Protein AF-Q26ES1-F1 (afdb_monomer)

Sequence (261 aa):
MKNITYLLLLFLVVIGCKSNLSDTEEKQVSELILKAQVHRMNGHLDQAQVNYLKALEIDQNNTAIQYDLIGVYIEKDTLDLAFQVLKQIPEEERESTDYYHVEGGLYDYNGQSQKAIESYQNALNLTQVPVVFNQQDLDPLINYAMLETLAGKKEQGVNRLNNTLSFSWLTESDKALLQNFRNEFEYYQGTGVVEFHATRDFSILTNNPDSLEQVLKINHINIKAKSTGQHHDSTEIFFSEKFKSRIEDLGFTTHSIQKKI

Foldseek 3Di:
DDDDDDDPPPPPPVCPPPPPDDPVLVVQLVVLCVQLVVCVVVVVLVSNLVSLVVSCVSVVQPVVSLLVNLVSCLSVVNLVVSVVSLVVHDPVPCQELSSLQSQLQSCLSVQVLVSSLVSLVSSLVRDDQQDDDDDVSLVVLLVSLVSCLSNVNLVVSLVSLVVVLPDPPDDPVSNVVSLLSSLLSVLDPRSPPVSVDLDQFKKAKDQCVPVVVVVCSVVSFDWSDWDADPPGRIIITGGRPSCVVVCVVVVTDMGGDDPPD

Solvent-accessible surface area (backbone atoms only — not comparable to full-atom values): 14805 Å² total; per-residue (Å²): 137,80,88,80,80,86,77,80,78,74,79,77,72,80,75,66,86,68,76,91,64,51,78,67,51,51,51,50,35,53,52,25,44,52,51,11,52,55,26,42,77,70,68,38,45,70,59,13,49,54,26,38,52,57,24,33,74,76,44,74,80,45,56,70,57,46,53,55,46,30,53,47,23,53,77,68,71,38,55,71,59,24,55,53,51,61,69,66,53,55,73,88,60,52,86,34,44,66,43,21,44,53,51,12,51,53,27,23,78,69,68,38,46,71,60,11,26,53,24,21,40,53,16,49,74,68,49,77,82,70,75,76,88,55,79,83,34,47,60,60,39,51,54,49,26,48,39,31,32,60,35,72,38,31,69,58,18,30,49,51,42,55,60,56,66,69,47,86,83,59,50,74,67,53,47,51,53,46,47,51,54,29,27,55,44,70,47,57,84,74,77,43,74,71,74,76,53,95,48,69,42,29,32,35,80,34,76,52,59,70,64,50,49,54,54,32,56,78,67,49,49,73,76,66,47,77,48,74,51,98,67,84,66,42,36,40,38,25,23,43,67,71,50,46,67,62,44,45,74,73,70,50,75,75,43,77,52,81,76,83,125

Radius of gyration: 24.18 Å; Cα contacts (8 Å, |Δi|>4): 319; chains: 1; bounding box: 63×70×70 Å

Nearest PDB structures (foldseek):
  5lyp-assembly1_A  TM=7.609E-01  e=3.334E-03  Saccharomyces cerevisiae
  8dtg-assembly1_A  TM=6.660E-01  e=3.501E-03  Arabidopsis thaliana
  8dth-assembly1_A  TM=5.499E-01  e=3.334E-03  Arabidopsis thaliana
  2xpi-assembly1_A  TM=6.057E-01  e=8.047E-02  Schizosaccharomyces pombe
  8qca-assembly1_B  TM=4.976E-01  e=1.762E-01  Saccharomyces cerevisiae

Mean predicted aligned error: 7.34 Å

pLDDT: mean 90.04, std 16.46, range [31.92, 98.75]

Structure (mmCIF, N/CA/C/O backbone):
data_AF-Q26ES1-F1
#
_entry.id   AF-Q26ES1-F1
#
loop_
_atom_site.group_PDB
_atom_site.id
_atom_site.type_symbol
_atom_site.label_atom_id
_atom_site.label_alt_id
_atom_site.label_comp_id
_atom_site.label_asym_id
_atom_site.label_entity_id
_atom_site.label_seq_id
_atom_site.pdbx_PDB_ins_code
_atom_site.Cartn_x
_atom_site.Cartn_y
_atom_site.Cartn_z
_atom_site.occupancy
_atom_site.B_iso_or_equiv
_atom_site.auth_seq_id
_atom_site.auth_comp_id
_atom_site.auth_asym_id
_atom_site.auth_atom_id
_atom_site.pdbx_PDB_model_num
ATOM 1 N N . MET A 1 1 ? -38.173 45.376 44.213 1.00 38.47 1 MET A N 1
ATOM 2 C CA . MET A 1 1 ? -37.760 45.731 42.834 1.00 38.47 1 MET A CA 1
ATOM 3 C C . MET A 1 1 ? -36.322 45.274 42.628 1.00 38.47 1 MET A C 1
ATOM 5 O O . MET A 1 1 ? -35.522 45.555 43.511 1.00 38.47 1 MET A O 1
ATOM 9 N N . LYS A 1 2 ? -36.045 44.627 41.478 1.00 37.47 2 LYS A N 1
ATOM 10 C CA . LYS A 1 2 ? -34.848 43.838 41.074 1.00 37.47 2 LYS A CA 1
ATOM 11 C C . LYS A 1 2 ? -34.878 42.399 41.642 1.00 37.47 2 LYS A C 1
ATOM 13 O O . LYS A 1 2 ? -34.704 42.249 42.840 1.00 37.47 2 LYS A O 1
ATOM 18 N N . ASN A 1 3 ? -35.268 41.326 40.927 1.00 32.09 3 ASN A N 1
ATOM 19 C CA . ASN A 1 3 ? -34.966 40.860 39.550 1.00 32.09 3 ASN A CA 1
ATOM 20 C C . ASN A 1 3 ? -33.445 40.884 39.283 1.00 32.09 3 ASN A C 1
ATOM 22 O O . ASN A 1 3 ? -32.840 41.921 39.506 1.00 32.09 3 ASN A O 1
ATOM 26 N N . ILE A 1 4 ? -32.741 39.870 38.774 1.00 41.78 4 ILE A N 1
ATOM 27 C CA . ILE A 1 4 ? -33.082 38.612 38.098 1.00 41.78 4 ILE A CA 1
ATOM 28 C C . ILE A 1 4 ? -31.744 37.833 37.943 1.00 41.78 4 ILE A C 1
ATOM 30 O O . ILE A 1 4 ? -30.690 38.454 37.828 1.00 41.78 4 ILE A O 1
ATOM 34 N N . THR A 1 5 ? -31.829 36.496 37.947 1.00 34.06 5 THR A N 1
ATOM 35 C CA . THR A 1 5 ? -30.890 35.476 37.409 1.00 34.06 5 THR A CA 1
ATOM 36 C C . THR A 1 5 ? -29.428 35.430 37.867 1.00 34.06 5 THR A C 1
ATOM 38 O O . THR A 1 5 ? -28.572 36.165 37.382 1.00 34.06 5 THR A O 1
ATOM 41 N N . TYR A 1 6 ? -29.116 34.388 38.643 1.00 34.53 6 TYR A N 1
ATOM 42 C CA . TYR A 1 6 ? -27.839 33.690 38.526 1.00 34.53 6 TYR A CA 1
ATOM 43 C C . TYR A 1 6 ? -27.810 32.979 37.168 1.00 34.53 6 TYR A C 1
ATOM 45 O O . TYR A 1 6 ? -28.551 32.024 36.940 1.00 34.53 6 TYR A O 1
ATOM 53 N N . LEU A 1 7 ? -27.003 33.497 36.246 1.00 33.91 7 LEU A N 1
ATOM 54 C CA . LEU A 1 7 ? -26.693 32.848 34.980 1.00 33.91 7 LEU A CA 1
ATOM 55 C C . LEU A 1 7 ? -25.846 31.608 35.299 1.00 33.91 7 LEU A C 1
ATOM 57 O O . LEU A 1 7 ? -24.698 31.737 35.725 1.00 33.91 7 LEU A O 1
ATOM 61 N N . LEU A 1 8 ? -26.431 30.417 35.131 1.00 33.41 8 LEU A N 1
ATOM 62 C CA . LEU A 1 8 ? -25.677 29.173 35.009 1.00 33.41 8 LEU A CA 1
ATOM 63 C C . LEU A 1 8 ? -24.679 29.359 33.859 1.00 33.41 8 LEU A C 1
ATOM 65 O O . LEU A 1 8 ? -25.061 29.341 32.690 1.00 33.41 8 LEU A O 1
ATOM 69 N N . LEU A 1 9 ? -23.401 29.532 34.186 1.00 33.72 9 LEU A N 1
ATOM 70 C CA . LEU A 1 9 ? -22.322 29.260 33.248 1.00 33.72 9 LEU A CA 1
ATOM 71 C C . LEU A 1 9 ? -22.276 27.741 33.076 1.00 33.72 9 LEU A C 1
ATOM 73 O O . LEU A 1 9 ? -21.638 27.025 33.846 1.00 33.72 9 LEU A O 1
ATOM 77 N N . LEU A 1 10 ? -23.034 27.260 32.088 1.00 31.92 10 LEU A N 1
ATOM 78 C CA . LEU A 1 10 ? -22.833 25.952 31.489 1.00 31.92 10 LEU A CA 1
ATOM 79 C C . LEU A 1 10 ? -21.377 25.926 31.006 1.00 31.92 10 LEU A C 1
ATOM 81 O O . LEU A 1 10 ? -21.035 26.550 30.001 1.00 31.92 10 LEU A O 1
ATOM 85 N N . PHE A 1 11 ? -20.507 25.228 31.732 1.00 34.34 11 PHE A N 1
ATOM 86 C CA . PHE A 1 11 ? -19.312 24.669 31.121 1.00 34.34 11 PHE A CA 1
ATOM 87 C C . PHE A 1 11 ? -19.819 23.676 30.074 1.00 34.34 11 PHE A C 1
ATOM 89 O O . PHE A 1 11 ? -20.136 22.531 30.387 1.00 34.34 11 PHE A O 1
ATOM 96 N N . LEU A 1 12 ? -19.944 24.132 28.828 1.00 33.19 12 LEU A N 1
ATOM 97 C CA . LEU A 1 12 ? -19.894 23.246 27.675 1.00 33.19 12 LEU A CA 1
ATOM 98 C C . LEU A 1 12 ? -18.468 22.699 27.637 1.00 33.19 12 LEU A C 1
ATOM 100 O O . LEU A 1 12 ? -17.599 23.204 26.930 1.00 33.19 12 LEU A O 1
ATOM 104 N N . VAL A 1 13 ? -18.216 21.685 28.466 1.00 38.81 13 VAL A N 1
ATOM 105 C CA . VAL A 1 13 ? -17.207 20.692 28.137 1.00 38.81 13 VAL A CA 1
ATOM 106 C C . VAL A 1 13 ? -17.699 20.124 26.819 1.00 38.81 13 VAL A C 1
ATOM 108 O O . VAL A 1 13 ? -18.735 19.462 26.767 1.00 38.81 13 VAL A O 1
ATOM 111 N N . VAL A 1 14 ? -17.005 20.467 25.739 1.00 37.88 14 VAL A N 1
ATOM 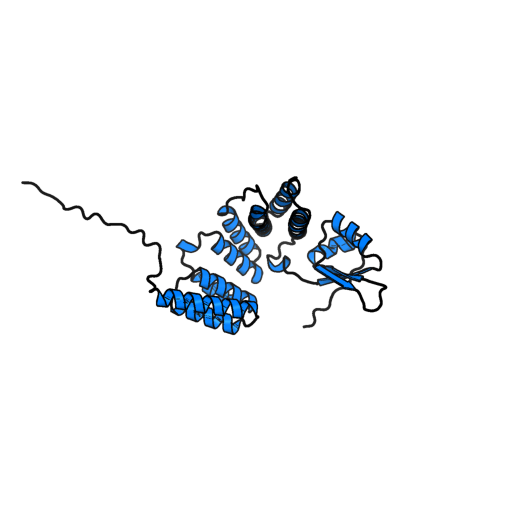112 C CA . VAL A 1 14 ? -17.064 19.683 24.516 1.00 37.88 14 VAL A CA 1
ATOM 113 C C . VAL A 1 14 ? -16.547 18.316 24.938 1.00 37.88 14 VAL A C 1
ATOM 115 O O . VAL A 1 14 ? -15.341 18.100 25.048 1.00 37.88 14 VAL A O 1
ATOM 118 N N . ILE A 1 15 ? -17.471 17.430 25.306 1.00 43.81 15 ILE A N 1
ATOM 119 C CA . ILE A 1 15 ? -17.194 16.013 25.468 1.00 43.81 15 ILE A CA 1
ATOM 120 C C . ILE A 1 15 ? -16.992 15.529 24.035 1.00 43.81 15 ILE A C 1
ATOM 122 O O . ILE A 1 15 ? -17.904 15.018 23.399 1.00 43.81 15 ILE A O 1
ATOM 126 N N . GLY A 1 16 ? -15.792 15.759 23.498 1.00 42.47 16 GLY A N 1
ATOM 127 C CA . GLY A 1 16 ? -15.240 14.764 22.597 1.00 42.47 16 GLY A CA 1
ATOM 128 C C . GLY A 1 16 ? -15.248 13.468 23.394 1.00 42.47 16 GLY A C 1
ATOM 129 O O . GLY A 1 16 ? -14.840 13.487 24.560 1.00 42.47 16 GLY A O 1
ATOM 130 N N . CYS A 1 17 ? -15.810 12.403 22.828 1.00 49.53 17 CYS A N 1
ATOM 131 C CA . CYS A 1 17 ? -15.879 11.085 23.443 1.00 49.53 17 CYS A CA 1
ATOM 132 C C . CYS A 1 17 ? -14.466 10.564 23.743 1.00 49.53 17 CYS A C 1
ATOM 134 O O . CYS A 1 17 ? -13.924 9.731 23.035 1.00 49.53 17 CYS A O 1
ATOM 136 N N . LYS A 1 18 ? -13.849 11.050 24.821 1.00 54.59 18 LYS A N 1
ATOM 137 C CA . LYS A 1 18 ? -12.882 10.268 25.568 1.00 54.59 18 LYS A CA 1
ATOM 138 C C . LYS A 1 18 ? -13.710 9.230 26.299 1.00 54.59 18 LYS A C 1
ATOM 140 O O . LYS A 1 18 ? -14.542 9.577 27.139 1.00 54.59 18 LYS A O 1
ATOM 145 N N . SER A 1 19 ? -13.539 7.978 25.906 1.00 61.28 19 SER A N 1
ATOM 146 C CA . SER A 1 19 ? -13.999 6.822 26.660 1.00 61.28 19 SER A CA 1
ATOM 147 C C . SER A 1 19 ? -13.624 7.035 28.137 1.00 61.28 19 SER A C 1
ATOM 149 O O . SER A 1 19 ? -12.470 7.314 28.457 1.00 61.28 19 SER A O 1
ATOM 151 N N . ASN A 1 20 ? -14.602 6.992 29.049 1.00 79.12 20 ASN A N 1
ATOM 152 C CA . ASN A 1 20 ? -14.375 7.150 30.495 1.00 79.12 20 ASN A CA 1
ATOM 153 C C . ASN A 1 20 ? -13.751 5.869 31.085 1.00 79.12 20 ASN A C 1
ATOM 155 O O . ASN A 1 20 ? -14.298 5.284 32.019 1.00 79.12 20 ASN A O 1
ATOM 159 N N . LEU A 1 21 ? -12.654 5.397 30.495 1.00 86.44 21 LEU A N 1
ATOM 160 C CA . LEU A 1 21 ? -11.944 4.203 30.933 1.00 86.44 21 LEU A CA 1
ATOM 161 C C . LEU A 1 21 ? -11.108 4.535 32.168 1.00 86.44 21 LEU A C 1
ATOM 163 O O . LEU A 1 21 ? -10.507 5.602 32.279 1.00 86.44 21 LEU A O 1
ATOM 167 N N . SER A 1 22 ? -11.065 3.605 33.110 1.00 92.50 22 SER A N 1
ATOM 168 C CA . SER A 1 22 ? -10.070 3.613 34.175 1.00 92.50 22 SER A CA 1
ATOM 169 C C . SER A 1 22 ? -8.687 3.241 33.631 1.00 92.50 22 SER A C 1
ATOM 171 O O . SER A 1 22 ? -8.575 2.491 32.663 1.00 92.50 22 SER A O 1
ATOM 173 N N . ASP A 1 23 ? -7.620 3.646 34.326 1.00 93.06 23 ASP A N 1
ATOM 174 C CA . ASP A 1 23 ? -6.235 3.275 33.981 1.00 93.06 23 ASP A CA 1
ATOM 175 C C . ASP A 1 23 ? -6.044 1.753 33.796 1.00 93.06 23 ASP A C 1
ATOM 177 O O . ASP A 1 23 ? -5.197 1.292 33.028 1.00 93.06 23 ASP A O 1
ATOM 181 N N . THR A 1 24 ? -6.826 0.947 34.525 1.00 94.62 24 THR A N 1
ATOM 182 C CA . THR A 1 24 ? -6.782 -0.518 34.409 1.00 94.62 24 THR A CA 1
ATOM 183 C C . THR A 1 24 ? -7.416 -0.995 33.105 1.00 94.62 24 THR A C 1
ATOM 185 O O . THR A 1 24 ? -6.850 -1.868 32.447 1.00 94.62 24 THR A O 1
ATOM 188 N N . GLU A 1 25 ? -8.548 -0.412 32.712 1.00 95.06 25 GLU A N 1
ATOM 189 C CA . GLU A 1 25 ? -9.223 -0.719 31.449 1.00 95.06 25 GLU A CA 1
ATOM 190 C C . GLU A 1 25 ? -8.388 -0.263 30.251 1.00 95.06 25 GLU A C 1
ATOM 192 O O . GLU A 1 25 ? -8.185 -1.053 29.333 1.00 95.06 25 GLU A O 1
ATOM 197 N N . GLU A 1 26 ? -7.810 0.942 30.286 1.00 93.81 26 GLU A N 1
ATOM 198 C CA . GLU A 1 26 ? -6.914 1.431 29.226 1.00 93.81 26 GLU A CA 1
ATOM 199 C C . GLU A 1 26 ? -5.719 0.493 29.014 1.00 93.81 26 GLU A C 1
ATOM 201 O O . GLU A 1 26 ? -5.373 0.127 27.883 1.00 93.81 26 GLU A O 1
ATOM 206 N N . LYS A 1 27 ? -5.099 0.048 30.115 1.00 96.12 27 LYS A N 1
ATOM 207 C CA . LYS A 1 27 ? -3.990 -0.908 30.067 1.00 96.12 27 LYS A CA 1
ATOM 208 C C . LYS A 1 27 ? -4.433 -2.253 29.492 1.00 96.12 27 LYS A C 1
ATOM 210 O O . LYS A 1 27 ? -3.708 -2.836 28.686 1.00 96.12 27 LYS A O 1
ATOM 215 N N . GLN A 1 28 ? -5.600 -2.746 29.898 1.00 97.38 28 GLN A N 1
ATOM 216 C CA . GLN A 1 28 ? -6.139 -4.013 29.413 1.00 97.38 28 GLN A CA 1
ATOM 217 C C . GLN A 1 28 ? -6.465 -3.954 27.915 1.00 97.38 28 GLN A C 1
ATOM 219 O O . GLN A 1 28 ? -6.090 -4.868 27.181 1.00 97.38 28 GLN A O 1
ATOM 224 N N . VAL A 1 29 ? -7.104 -2.876 27.450 1.00 97.19 29 VAL A N 1
ATOM 225 C CA . VAL A 1 29 ? -7.376 -2.624 26.026 1.00 97.19 29 VAL A CA 1
ATOM 226 C C . VAL A 1 29 ? -6.070 -2.602 25.237 1.00 97.19 29 VAL A C 1
ATOM 228 O O . VAL A 1 29 ? -5.931 -3.334 24.260 1.00 97.19 29 VAL A O 1
ATOM 231 N N . SER A 1 30 ? -5.073 -1.852 25.709 1.00 96.50 30 SER A N 1
ATOM 232 C CA . SER A 1 30 ? -3.761 -1.758 25.057 1.00 96.50 30 SER A CA 1
ATOM 233 C C . SER A 1 30 ? -3.057 -3.118 24.947 1.00 96.50 30 SER A C 1
ATOM 235 O O . SER A 1 30 ? -2.474 -3.443 23.913 1.00 96.50 30 SER A O 1
ATOM 237 N N . GLU A 1 31 ? -3.131 -3.950 25.991 1.00 98.12 31 GLU A N 1
ATOM 238 C CA . GLU A 1 31 ? -2.562 -5.302 25.976 1.00 98.12 31 GLU A CA 1
ATOM 239 C C . GLU A 1 31 ? -3.282 -6.218 24.974 1.00 98.12 31 GLU A C 1
ATOM 241 O O . GLU A 1 31 ? -2.636 -7.002 24.273 1.00 98.12 31 GLU A O 1
ATOM 246 N N . LEU A 1 32 ? -4.612 -6.125 24.890 1.00 98.62 32 LEU A N 1
ATOM 247 C CA . LEU A 1 32 ? -5.410 -6.889 23.933 1.00 98.62 32 LEU A CA 1
ATOM 248 C C . LEU A 1 32 ? -5.106 -6.474 22.491 1.00 98.62 32 LEU A C 1
ATOM 250 O O . LEU A 1 32 ? -4.892 -7.353 21.656 1.00 98.62 32 LEU A O 1
ATOM 254 N N . ILE A 1 33 ? -5.002 -5.171 22.214 1.00 98.12 33 ILE A N 1
ATOM 255 C CA . ILE A 1 33 ? -4.599 -4.643 20.902 1.00 98.12 33 ILE A CA 1
ATOM 256 C C . ILE A 1 33 ? -3.224 -5.186 20.515 1.00 98.12 33 ILE A C 1
ATOM 258 O O . ILE A 1 33 ? -3.070 -5.752 19.435 1.00 98.12 33 ILE A O 1
ATOM 262 N N . LEU A 1 34 ? -2.236 -5.098 21.412 1.00 98.25 34 LEU A N 1
ATOM 263 C CA . LEU A 1 34 ? -0.886 -5.584 21.126 1.00 98.25 34 LEU A CA 1
ATOM 264 C C . LEU A 1 34 ? -0.877 -7.090 20.826 1.00 98.25 34 LEU A C 1
ATOM 266 O O . LEU A 1 34 ? -0.243 -7.530 19.867 1.00 98.25 34 LEU A O 1
ATOM 270 N N . LYS A 1 35 ? -1.604 -7.897 21.611 1.00 98.44 35 LYS A N 1
ATOM 271 C CA . LYS A 1 35 ? -1.756 -9.334 21.332 1.00 98.44 35 LYS A CA 1
ATOM 272 C C . LYS A 1 35 ? -2.399 -9.569 19.972 1.00 98.44 35 LYS A C 1
ATOM 274 O O . LYS A 1 35 ? -1.929 -10.425 19.226 1.00 98.44 35 LYS A O 1
ATOM 279 N N . ALA A 1 36 ? -3.451 -8.823 19.646 1.00 98.31 36 ALA A N 1
ATOM 280 C CA . ALA A 1 36 ? -4.147 -8.946 18.376 1.00 98.31 36 ALA A CA 1
ATOM 281 C C . ALA A 1 36 ? -3.223 -8.638 17.190 1.00 98.31 36 ALA A C 1
ATOM 283 O O . ALA A 1 36 ? -3.133 -9.444 16.264 1.00 98.31 36 ALA A O 1
ATOM 284 N N . GLN A 1 37 ? -2.468 -7.541 17.266 1.00 97.88 37 GLN A N 1
ATOM 285 C CA . GLN A 1 37 ? -1.484 -7.139 16.260 1.00 97.88 37 GLN A CA 1
ATOM 286 C C . GLN A 1 37 ? -0.391 -8.199 16.086 1.00 97.88 37 GLN A C 1
ATOM 288 O O . GLN A 1 37 ? -0.104 -8.608 14.963 1.00 97.88 37 GLN A O 1
ATOM 293 N N . VAL A 1 38 ? 0.158 -8.729 17.185 1.00 98.25 38 VAL A N 1
ATOM 294 C CA . VAL A 1 38 ? 1.147 -9.820 17.136 1.00 98.25 38 VAL A CA 1
ATOM 295 C C . VAL A 1 38 ? 0.556 -11.079 16.497 1.00 98.25 38 VAL A C 1
ATOM 297 O O . VAL A 1 38 ? 1.217 -11.722 15.681 1.00 98.25 38 VAL A O 1
ATOM 300 N N . HIS A 1 39 ? -0.681 -11.453 16.829 1.00 98.38 39 HIS A N 1
ATOM 301 C CA . HIS A 1 39 ? -1.344 -12.590 16.191 1.00 98.38 39 HIS A CA 1
ATOM 302 C C . HIS A 1 39 ? -1.553 -12.359 14.691 1.00 98.38 39 HIS A C 1
ATOM 304 O O . HIS A 1 39 ? -1.229 -13.249 13.906 1.00 98.38 39 HIS A O 1
ATOM 310 N N . ARG A 1 40 ? -2.013 -11.167 14.290 1.00 97.31 40 ARG A N 1
ATOM 311 C CA . ARG A 1 40 ? -2.222 -10.784 12.886 1.00 97.31 40 ARG A CA 1
ATOM 312 C C . ARG A 1 40 ? -0.919 -10.836 12.091 1.00 97.31 40 ARG A C 1
ATOM 314 O O . ARG A 1 40 ? -0.866 -11.505 11.067 1.00 97.31 40 ARG A O 1
ATOM 321 N N . MET A 1 41 ? 0.157 -10.245 12.614 1.00 96.06 41 MET A N 1
ATOM 322 C CA . MET A 1 41 ? 1.490 -10.281 11.992 1.00 96.06 41 MET A CA 1
ATOM 323 C C . MET A 1 41 ? 2.024 -11.706 11.790 1.00 96.06 41 MET A C 1
ATOM 325 O O . MET A 1 41 ? 2.784 -11.952 10.859 1.00 96.06 41 MET A O 1
ATOM 329 N N . ASN A 1 42 ? 1.626 -12.648 12.649 1.00 96.31 42 ASN A N 1
ATOM 330 C CA . ASN A 1 42 ? 1.989 -14.062 12.537 1.00 96.31 42 ASN A CA 1
ATOM 331 C C . ASN A 1 42 ? 0.997 -14.887 11.689 1.00 96.31 42 ASN A C 1
ATOM 333 O O . ASN A 1 42 ? 1.114 -16.109 11.641 1.00 96.31 42 ASN A O 1
ATOM 337 N N . GLY A 1 43 ? 0.004 -14.256 11.054 1.00 95.25 43 GLY A N 1
ATOM 338 C CA . GLY A 1 43 ? -1.028 -14.930 10.258 1.00 95.25 43 GLY A CA 1
ATOM 339 C C . GLY A 1 43 ? -2.092 -15.667 11.081 1.00 95.25 43 GLY A C 1
ATOM 340 O O . GLY A 1 43 ? -2.942 -16.357 10.523 1.00 95.25 43 GLY A O 1
ATOM 341 N N . HIS A 1 44 ? -2.096 -15.523 12.409 1.00 98.06 44 HIS A N 1
ATOM 342 C CA . HIS A 1 44 ? -3.092 -16.128 13.294 1.00 98.06 44 HIS A CA 1
ATOM 343 C C . HIS A 1 44 ? -4.367 -15.272 13.368 1.00 98.06 44 HIS A C 1
ATOM 345 O O . HIS A 1 44 ? -4.732 -14.749 14.425 1.00 98.06 44 HIS A O 1
ATOM 351 N N . LEU A 1 45 ? -5.050 -15.120 12.233 1.00 97.81 45 LEU A N 1
ATOM 352 C CA . LEU A 1 45 ? -6.138 -14.151 12.061 1.00 97.81 45 LEU A CA 1
ATOM 353 C C . LEU A 1 45 ? -7.327 -14.380 13.010 1.00 97.81 45 LEU A C 1
ATOM 355 O O . LEU A 1 45 ? -7.898 -13.417 13.513 1.00 97.81 45 LEU A O 1
ATOM 359 N N . ASP A 1 46 ? -7.657 -15.633 13.340 1.00 98.31 46 ASP A N 1
ATOM 360 C CA . ASP A 1 46 ? -8.716 -15.943 14.318 1.00 98.31 46 ASP A CA 1
ATOM 361 C C . ASP A 1 46 ? -8.372 -15.439 15.724 1.00 98.31 46 ASP A C 1
ATOM 363 O O . ASP A 1 46 ? -9.215 -14.897 16.439 1.00 98.31 46 ASP A O 1
ATOM 367 N N . GLN A 1 47 ? -7.109 -15.586 16.130 1.00 98.50 47 GLN A N 1
ATOM 368 C CA . GLN A 1 47 ? -6.645 -15.117 17.434 1.00 98.50 47 GLN A CA 1
ATOM 369 C C . GLN A 1 47 ? -6.572 -13.588 17.469 1.00 98.50 47 GLN A C 1
ATOM 371 O O . GLN A 1 47 ? -6.888 -12.989 18.499 1.00 98.50 47 GLN A O 1
ATOM 376 N N . ALA A 1 48 ? -6.199 -12.955 16.354 1.00 98.56 48 ALA A N 1
ATOM 377 C CA . ALA A 1 48 ? -6.243 -11.504 16.216 1.00 98.56 48 ALA A CA 1
ATOM 378 C C . ALA A 1 48 ? -7.673 -10.979 16.391 1.00 98.56 48 ALA A C 1
ATOM 380 O O . ALA A 1 48 ? -7.919 -10.149 17.266 1.00 98.56 48 ALA A O 1
ATOM 381 N N . GLN A 1 49 ? -8.625 -11.548 15.645 1.00 98.50 49 GLN A N 1
ATOM 382 C CA . GLN A 1 49 ? -10.045 -11.213 15.733 1.00 98.50 49 GLN A CA 1
ATOM 383 C C . GLN A 1 49 ? -10.567 -11.324 17.173 1.00 98.50 49 GLN A C 1
ATOM 385 O O . GLN A 1 49 ? -11.184 -10.387 17.674 1.00 98.50 49 GLN A O 1
ATOM 390 N N . VAL A 1 50 ? -10.294 -12.436 17.868 1.00 98.56 50 VAL A N 1
ATOM 391 C CA . VAL A 1 50 ? -10.750 -12.636 19.256 1.00 98.56 50 VAL A CA 1
ATOM 392 C C . VAL A 1 50 ? -10.215 -11.557 20.199 1.00 98.56 50 VAL A C 1
ATOM 394 O O . VAL A 1 50 ? -10.954 -11.081 21.057 1.00 98.56 50 VAL A O 1
ATOM 397 N N . ASN A 1 51 ? -8.942 -11.175 20.078 1.00 98.69 51 ASN A N 1
ATOM 398 C CA . ASN A 1 51 ? -8.364 -10.157 20.956 1.00 98.69 51 ASN A CA 1
ATOM 399 C C . ASN A 1 51 ? -8.905 -8.753 20.645 1.00 98.69 51 ASN A C 1
ATOM 401 O O . ASN A 1 51 ? -9.205 -8.020 21.584 1.00 98.69 51 ASN A O 1
ATOM 405 N N . TYR A 1 52 ? -9.110 -8.403 19.370 1.00 98.56 52 TYR A N 1
ATOM 406 C CA . TYR A 1 52 ? -9.750 -7.135 19.005 1.00 98.56 52 TYR A CA 1
ATOM 407 C C . TYR A 1 52 ? -11.201 -7.054 19.484 1.00 98.56 52 TYR A C 1
ATOM 409 O O . TYR A 1 52 ? -11.592 -6.042 20.057 1.00 98.56 52 TYR A O 1
ATOM 417 N N . LEU A 1 53 ? -11.983 -8.129 19.340 1.00 98.31 53 LEU A N 1
ATOM 418 C CA . LEU A 1 53 ? -13.357 -8.170 19.850 1.00 98.31 53 LEU A CA 1
ATOM 419 C C . LEU A 1 53 ? -13.402 -8.000 21.375 1.00 98.31 53 LEU A C 1
ATOM 421 O O . LEU A 1 53 ? -14.199 -7.211 21.867 1.00 98.31 53 LEU A O 1
ATOM 425 N N . LYS A 1 54 ? -12.498 -8.646 22.123 1.00 98.44 54 LYS A N 1
ATOM 426 C CA . LYS A 1 54 ? -12.368 -8.432 23.578 1.00 98.44 54 LYS A CA 1
ATOM 427 C C . LYS A 1 54 ? -11.975 -7.003 23.942 1.00 98.44 54 LYS A C 1
ATOM 429 O O . LYS A 1 54 ? -12.367 -6.516 24.995 1.00 98.44 54 LYS A O 1
ATOM 434 N N . ALA A 1 55 ? -11.168 -6.345 23.115 1.00 97.81 55 ALA A N 1
ATOM 435 C CA . ALA A 1 55 ? -10.807 -4.953 23.344 1.00 97.81 55 ALA A CA 1
ATOM 436 C C . ALA A 1 55 ? -12.023 -4.034 23.119 1.00 97.81 55 ALA A C 1
ATOM 438 O O . ALA A 1 55 ? -12.287 -3.167 23.947 1.00 97.81 55 ALA A O 1
ATOM 439 N N . LEU A 1 56 ? -12.821 -4.301 22.078 1.00 95.88 56 LEU A N 1
ATOM 440 C CA . LEU A 1 56 ? -14.087 -3.606 21.813 1.00 95.88 56 LEU A CA 1
ATOM 441 C C . LEU A 1 56 ? -15.175 -3.903 22.856 1.00 95.88 56 LEU A C 1
ATOM 443 O O . LEU A 1 56 ? -16.056 -3.080 23.058 1.00 95.88 56 LEU A O 1
ATOM 447 N N . GLU A 1 57 ? -15.134 -5.033 23.566 1.00 96.88 57 GLU A N 1
ATOM 448 C CA . GLU A 1 57 ? -16.034 -5.260 24.710 1.00 96.88 57 GLU A CA 1
ATOM 449 C C . GLU A 1 57 ? -15.807 -4.235 25.839 1.00 96.88 57 GLU A C 1
ATOM 451 O O . GLU A 1 57 ? -16.754 -3.900 26.553 1.00 96.88 57 GLU A O 1
ATOM 456 N N . ILE A 1 58 ? -14.574 -3.731 25.983 1.00 96.19 58 ILE A N 1
ATOM 457 C CA . ILE A 1 58 ? -14.177 -2.743 26.999 1.00 96.19 58 ILE A CA 1
ATOM 458 C C . ILE A 1 58 ? -14.338 -1.316 26.458 1.00 96.19 58 ILE A C 1
ATOM 460 O O . ILE A 1 58 ? -14.865 -0.450 27.152 1.00 96.19 58 ILE A O 1
ATOM 464 N N . ASP A 1 59 ? -13.917 -1.077 25.214 1.00 94.06 59 ASP A N 1
ATOM 465 C CA . ASP A 1 59 ? -13.977 0.226 24.548 1.00 94.06 59 ASP A CA 1
ATOM 466 C C . ASP A 1 59 ? -14.711 0.124 23.201 1.00 94.06 59 ASP A C 1
ATOM 468 O O . ASP A 1 59 ? -14.115 0.011 22.129 1.00 94.06 59 ASP A O 1
ATOM 472 N N . GLN A 1 60 ? -16.043 0.115 23.275 1.00 91.00 60 GLN A N 1
ATOM 473 C CA . GLN A 1 60 ? -16.945 -0.237 22.164 1.00 91.00 60 GLN A CA 1
ATOM 474 C C . GLN A 1 60 ? -16.828 0.669 20.937 1.00 91.00 60 GLN A C 1
ATOM 476 O O . GLN A 1 60 ? -17.044 0.213 19.813 1.00 91.00 60 GLN A O 1
ATOM 481 N N . ASN A 1 61 ? -16.466 1.933 21.148 1.00 87.69 61 ASN A N 1
ATOM 482 C CA . ASN A 1 61 ? -16.423 2.951 20.100 1.00 87.69 61 ASN A CA 1
ATOM 483 C C . ASN A 1 61 ? -14.988 3.300 19.696 1.00 87.69 61 ASN A C 1
ATOM 485 O O . ASN A 1 61 ? -14.751 4.358 19.125 1.00 87.69 61 ASN A O 1
ATOM 489 N N . ASN A 1 62 ? -14.016 2.438 20.003 1.00 91.94 62 ASN A N 1
ATOM 490 C 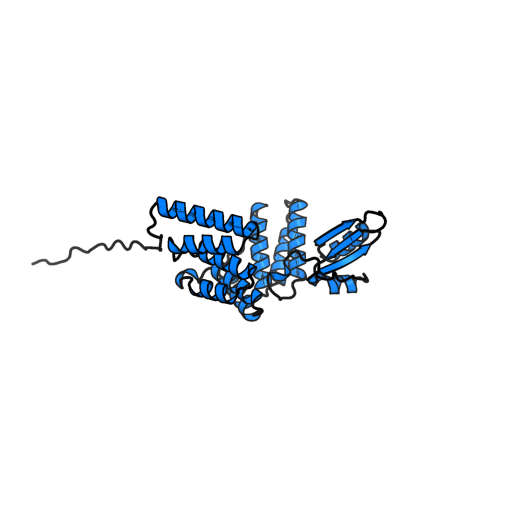CA . ASN A 1 62 ? -12.641 2.684 19.604 1.00 91.94 62 ASN A CA 1
ATOM 491 C C . ASN A 1 62 ? -12.454 2.438 18.102 1.00 91.94 62 ASN A C 1
ATOM 493 O O . ASN A 1 62 ? -12.200 1.312 17.660 1.00 91.94 62 ASN A O 1
ATOM 497 N N . THR A 1 63 ? -12.546 3.501 17.313 1.00 92.81 63 THR A N 1
ATOM 498 C CA . THR A 1 63 ? -12.448 3.437 15.851 1.00 92.81 63 THR A CA 1
ATOM 499 C C . THR A 1 63 ? -11.112 2.883 15.363 1.00 92.81 63 THR A C 1
ATOM 501 O O . THR A 1 63 ? -11.076 2.162 14.368 1.00 92.81 63 THR A O 1
ATOM 504 N N . ALA A 1 64 ? -10.012 3.109 16.092 1.00 93.00 64 ALA A N 1
ATOM 505 C CA . ALA A 1 64 ? -8.723 2.514 15.741 1.00 93.00 64 ALA A CA 1
ATOM 506 C C . ALA A 1 64 ? -8.771 0.978 15.821 1.00 93.00 64 ALA A C 1
ATOM 508 O O . ALA A 1 64 ? -8.301 0.296 14.911 1.00 93.00 64 ALA A O 1
ATOM 509 N N . ILE A 1 65 ? -9.407 0.423 16.861 1.00 95.94 65 ILE A N 1
ATOM 510 C CA . ILE A 1 65 ? -9.615 -1.027 16.982 1.00 95.94 65 ILE A CA 1
ATOM 511 C C . ILE A 1 65 ? -10.567 -1.539 15.893 1.00 95.94 65 ILE A C 1
ATOM 513 O O . ILE A 1 65 ? -10.358 -2.624 15.348 1.00 95.94 65 ILE A O 1
ATOM 517 N N . GLN A 1 66 ? -11.604 -0.770 15.554 1.00 96.75 66 GLN A N 1
ATOM 518 C CA . GLN A 1 66 ? -12.544 -1.121 14.487 1.00 96.75 66 GLN A CA 1
ATOM 519 C C . GLN A 1 66 ? -11.848 -1.186 13.115 1.00 96.75 66 GLN A C 1
ATOM 521 O O . GLN A 1 66 ? -12.047 -2.160 12.387 1.00 96.75 66 GLN A O 1
ATOM 526 N N . TYR A 1 67 ? -10.977 -0.226 12.778 1.00 96.44 67 TYR A N 1
ATOM 527 C CA . TYR A 1 67 ? -10.158 -0.269 11.558 1.00 96.44 67 TYR A CA 1
ATOM 528 C C . TYR A 1 67 ? -9.207 -1.465 11.532 1.00 96.44 67 TYR A C 1
ATOM 530 O O . TYR A 1 67 ? -9.107 -2.169 10.523 1.00 96.44 67 TYR A O 1
ATOM 538 N N . ASP A 1 68 ? -8.551 -1.745 12.654 1.00 96.94 68 ASP A N 1
ATOM 539 C CA . ASP A 1 68 ? -7.680 -2.907 12.796 1.00 96.94 68 ASP A CA 1
ATOM 540 C C . ASP A 1 68 ? -8.445 -4.227 12.571 1.00 96.94 68 ASP A C 1
ATOM 542 O O . ASP A 1 68 ? -7.969 -5.121 11.862 1.00 96.94 68 ASP A O 1
ATOM 546 N N . LEU A 1 69 ? -9.663 -4.330 13.113 1.00 98.06 69 LEU A N 1
ATOM 547 C CA . LEU A 1 69 ? -10.552 -5.474 12.929 1.00 98.06 69 LEU A CA 1
ATOM 548 C C . LEU A 1 69 ? -11.048 -5.606 11.478 1.00 98.06 69 LEU A C 1
ATOM 550 O O . LEU A 1 69 ? -11.110 -6.723 10.962 1.00 98.06 69 LEU A O 1
ATOM 554 N N . ILE A 1 70 ? -11.346 -4.494 10.796 1.00 97.81 70 ILE A N 1
ATOM 555 C CA . ILE A 1 70 ? -11.640 -4.481 9.351 1.00 97.81 70 ILE A CA 1
ATOM 556 C C . ILE A 1 70 ? -10.468 -5.079 8.569 1.00 97.81 70 ILE A C 1
ATOM 558 O O . ILE A 1 70 ? -10.684 -5.939 7.716 1.00 97.81 70 ILE A O 1
ATOM 562 N N . GLY A 1 71 ? -9.232 -4.692 8.898 1.00 95.50 71 GLY A N 1
ATOM 563 C CA . GLY A 1 71 ? -8.029 -5.257 8.285 1.00 95.50 71 GLY A CA 1
ATOM 564 C C . GLY A 1 71 ? -7.926 -6.776 8.455 1.00 95.50 71 GLY A C 1
ATOM 565 O O . GLY A 1 71 ? -7.646 -7.485 7.491 1.00 95.50 71 GLY A O 1
ATOM 566 N N . VAL A 1 72 ? -8.237 -7.296 9.649 1.00 97.88 72 VAL A N 1
ATOM 567 C CA . VAL A 1 72 ? -8.309 -8.749 9.889 1.00 97.88 72 VAL A CA 1
ATOM 568 C C . VAL A 1 72 ? -9.389 -9.404 9.027 1.00 97.88 72 VAL A C 1
ATOM 570 O O . VAL A 1 72 ? -9.149 -10.459 8.445 1.00 97.88 72 VAL A O 1
ATOM 573 N N . TYR A 1 73 ? -10.572 -8.799 8.912 1.00 98.12 73 TYR A N 1
ATOM 574 C CA . TYR A 1 73 ? -11.646 -9.351 8.085 1.00 98.12 73 TYR A CA 1
ATOM 575 C C . TYR A 1 73 ? -11.340 -9.325 6.585 1.00 98.12 73 TYR A C 1
ATOM 577 O O . TYR A 1 73 ? -11.769 -10.242 5.887 1.00 98.12 73 TYR A O 1
ATOM 585 N N . ILE A 1 74 ? -10.583 -8.337 6.101 1.00 94.38 74 ILE A N 1
ATOM 586 C CA . ILE A 1 74 ? -10.069 -8.300 4.725 1.00 94.38 74 ILE A CA 1
ATOM 587 C C . ILE A 1 74 ? -9.080 -9.449 4.496 1.00 94.38 74 ILE A C 1
ATOM 589 O O . ILE A 1 74 ? -9.235 -10.210 3.547 1.00 94.38 74 ILE A O 1
ATOM 593 N N . GLU A 1 75 ? -8.105 -9.636 5.391 1.00 93.50 75 GLU A N 1
ATOM 594 C CA . GLU A 1 75 ? -7.114 -10.721 5.283 1.00 93.50 75 GLU A CA 1
ATOM 595 C C . GLU A 1 75 ? -7.742 -12.122 5.379 1.00 93.50 75 GLU A C 1
ATOM 597 O O . GLU A 1 75 ? -7.203 -13.086 4.837 1.00 93.50 75 GLU A O 1
ATOM 602 N N . LYS A 1 76 ? -8.895 -12.240 6.050 1.00 95.31 76 LYS A N 1
ATOM 603 C CA . LYS A 1 76 ? -9.696 -13.470 6.135 1.00 95.31 76 LYS A CA 1
ATOM 604 C C . LYS A 1 76 ? -10.648 -13.683 4.951 1.00 95.31 76 LYS A C 1
ATOM 606 O O . LYS A 1 76 ? -11.347 -14.693 4.954 1.00 95.31 76 LYS A O 1
ATOM 611 N N . ASP A 1 77 ? -10.714 -12.752 3.998 1.00 94.38 77 ASP A N 1
ATOM 612 C CA . ASP A 1 77 ? -11.688 -12.743 2.893 1.00 94.38 77 ASP A CA 1
ATOM 613 C C . ASP A 1 77 ? -13.160 -12.758 3.370 1.00 94.38 77 ASP A C 1
ATOM 615 O O . ASP A 1 77 ? -14.068 -13.288 2.735 1.00 94.38 77 ASP A O 1
ATOM 619 N N . THR A 1 78 ? -13.421 -12.166 4.539 1.00 97.00 78 THR A N 1
ATOM 620 C CA . THR A 1 78 ? -14.761 -12.044 5.140 1.00 97.00 78 THR A CA 1
ATOM 621 C C . THR A 1 78 ? -15.280 -10.611 5.021 1.00 97.00 78 THR A C 1
ATOM 623 O O . THR A 1 78 ? -15.553 -9.943 6.021 1.00 97.00 78 THR A O 1
ATOM 626 N N . LEU A 1 79 ? -15.399 -10.117 3.785 1.00 96.00 79 LEU A N 1
ATOM 627 C CA . LEU A 1 79 ? -15.691 -8.706 3.494 1.00 96.00 79 LEU A CA 1
ATOM 628 C C . LEU A 1 79 ? -17.046 -8.228 4.040 1.00 96.00 79 LEU A C 1
ATOM 630 O O . LEU A 1 79 ? -17.165 -7.075 4.451 1.00 96.00 79 LEU A O 1
ATOM 634 N N . ASP A 1 80 ? -18.051 -9.103 4.131 1.00 97.75 80 ASP A N 1
ATOM 635 C CA . ASP A 1 80 ? -19.351 -8.756 4.724 1.00 97.75 80 ASP A CA 1
ATOM 636 C C . ASP A 1 80 ? -19.223 -8.305 6.187 1.00 97.75 80 ASP A C 1
ATOM 638 O O . ASP A 1 80 ? -19.897 -7.361 6.606 1.00 97.75 80 ASP A O 1
ATOM 642 N N . LEU A 1 81 ? -18.339 -8.945 6.963 1.00 98.00 81 LEU A N 1
ATOM 643 C CA . LEU A 1 81 ? -18.069 -8.559 8.350 1.00 98.00 81 LEU A CA 1
ATOM 644 C C . LEU A 1 81 ? -17.293 -7.242 8.417 1.00 98.00 81 LEU A C 1
ATOM 646 O O . LEU A 1 81 ? -17.613 -6.392 9.246 1.00 98.00 81 LEU A O 1
ATOM 650 N N . ALA A 1 82 ? -16.338 -7.027 7.510 1.00 98.06 82 ALA A N 1
ATOM 651 C CA . ALA A 1 82 ? -15.644 -5.747 7.393 1.00 98.06 82 ALA A CA 1
ATOM 652 C C . ALA A 1 82 ? -16.624 -4.593 7.106 1.00 98.06 82 ALA A C 1
ATOM 654 O O . ALA A 1 82 ? -16.576 -3.566 7.781 1.00 98.06 82 ALA A O 1
ATOM 655 N N . PHE A 1 83 ? -17.579 -4.776 6.185 1.00 98.00 83 PHE A N 1
ATOM 656 C CA . PHE A 1 83 ? -18.602 -3.760 5.904 1.00 98.00 83 PHE A CA 1
ATOM 657 C C . PHE A 1 83 ? -19.540 -3.531 7.093 1.00 98.00 83 PHE A C 1
ATOM 659 O O . PHE A 1 83 ? -20.027 -2.416 7.276 1.00 98.00 83 PHE A O 1
ATOM 666 N N . GLN A 1 84 ? -19.826 -4.561 7.895 1.00 97.38 84 GLN A N 1
ATOM 667 C CA . GLN A 1 84 ? -20.613 -4.399 9.120 1.00 97.38 84 GLN A CA 1
ATOM 668 C C . GLN A 1 84 ? -19.878 -3.543 10.151 1.00 97.38 84 GLN A C 1
ATOM 670 O O . GLN A 1 84 ? -20.498 -2.641 10.707 1.00 97.38 84 GLN A O 1
ATOM 675 N N . VAL A 1 85 ? -18.580 -3.777 10.364 1.00 97.12 85 VAL A N 1
ATOM 676 C CA . VAL A 1 85 ? -17.767 -2.959 11.278 1.00 97.12 85 VAL A CA 1
ATOM 677 C C . VAL A 1 85 ? -17.642 -1.527 10.763 1.00 97.12 85 VAL A C 1
ATOM 679 O O . VAL A 1 85 ? -17.864 -0.594 11.526 1.00 97.12 85 VAL A O 1
ATOM 682 N N . LEU A 1 86 ? -17.394 -1.328 9.465 1.00 96.81 86 LE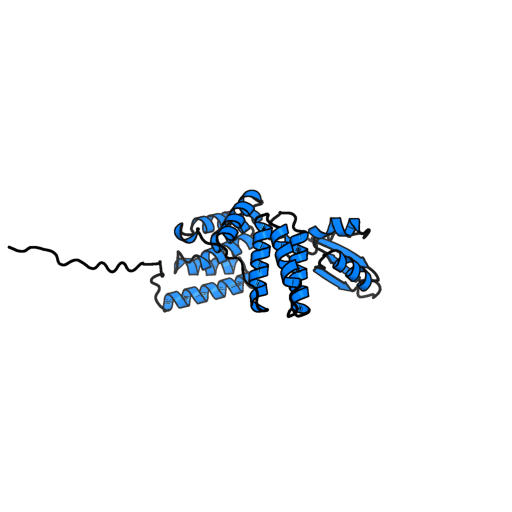U A N 1
ATOM 683 C CA . LEU A 1 86 ? -17.298 0.012 8.876 1.00 96.81 86 LEU A CA 1
ATOM 684 C C . LEU A 1 86 ? -18.575 0.842 9.114 1.00 96.81 86 LEU A C 1
ATOM 686 O O . LEU A 1 86 ? -18.501 2.022 9.440 1.00 96.81 86 LEU A O 1
ATOM 690 N N . LYS A 1 87 ? -19.756 0.213 9.028 1.00 94.81 87 LYS A N 1
ATOM 691 C CA . LYS A 1 87 ? -21.055 0.855 9.311 1.00 94.81 87 LYS A CA 1
ATOM 692 C C . LYS A 1 87 ? -21.279 1.199 10.787 1.00 94.81 87 LYS A C 1
ATOM 694 O O . LYS A 1 87 ? -22.189 1.970 11.081 1.00 94.81 87 LYS A O 1
ATOM 699 N N . GLN A 1 88 ? -20.523 0.599 11.705 1.00 92.19 88 GLN A N 1
ATOM 700 C CA . GLN A 1 88 ? -20.616 0.877 13.141 1.00 92.19 88 GLN A CA 1
ATOM 701 C C . GLN A 1 88 ? -19.792 2.097 13.557 1.00 92.19 88 GLN A C 1
ATOM 703 O O . GLN A 1 88 ? -20.033 2.624 14.641 1.00 92.19 88 GLN A O 1
ATOM 708 N N . ILE A 1 89 ? -18.878 2.572 12.703 1.00 92.69 89 ILE A N 1
ATOM 709 C CA . ILE A 1 89 ? -18.106 3.789 12.967 1.00 92.69 89 ILE A CA 1
ATOM 710 C C . ILE A 1 89 ? -19.077 4.974 13.120 1.00 92.69 89 ILE A C 1
ATOM 712 O O . ILE A 1 89 ? -19.967 5.123 12.268 1.00 92.69 89 ILE A O 1
ATOM 716 N N . PRO A 1 90 ? -18.952 5.805 14.174 1.00 88.12 90 PRO A N 1
ATOM 717 C CA . PRO A 1 90 ? -19.823 6.961 14.398 1.00 88.12 90 PRO A CA 1
ATOM 718 C C . PRO A 1 90 ? -19.795 7.941 13.221 1.00 88.12 90 PRO A C 1
ATOM 720 O O . PRO A 1 90 ? -18.733 8.175 12.652 1.00 88.12 90 PRO A O 1
ATOM 723 N N . GLU A 1 91 ? -20.941 8.526 12.856 1.00 86.81 91 GLU A N 1
ATOM 724 C CA . GLU A 1 91 ? -21.058 9.440 11.701 1.00 86.81 91 GLU A CA 1
ATOM 725 C C . GLU A 1 91 ? -20.067 10.609 11.787 1.00 86.81 91 GLU A C 1
ATOM 727 O O . GLU A 1 91 ? -19.444 10.975 10.794 1.00 86.81 91 GLU A O 1
ATOM 732 N N . GLU A 1 92 ? -19.869 11.150 12.990 1.00 86.50 92 GLU A N 1
ATOM 733 C CA . GLU A 1 92 ? -18.919 12.223 13.281 1.00 86.50 92 GLU A CA 1
ATOM 734 C C . GLU A 1 92 ? -17.452 11.858 12.999 1.00 86.50 92 GLU A C 1
ATOM 736 O O . GLU A 1 92 ? -16.634 12.750 12.784 1.00 86.50 92 GLU A O 1
ATOM 741 N N . GLU A 1 93 ? -17.113 10.567 12.964 1.00 85.94 93 GLU A N 1
ATOM 742 C CA . GLU A 1 93 ? -15.768 10.075 12.646 1.00 85.94 93 GLU A CA 1
ATOM 743 C C . GLU A 1 93 ? -15.611 9.681 11.169 1.00 85.94 93 GLU A C 1
ATOM 745 O O . GLU A 1 93 ? -14.486 9.516 10.681 1.00 85.94 93 GLU A O 1
ATOM 750 N N . ARG A 1 94 ? -16.723 9.573 10.424 1.00 89.81 94 ARG A N 1
ATOM 751 C CA . ARG A 1 94 ? -16.704 9.187 9.004 1.00 89.81 94 ARG A CA 1
ATOM 752 C C . ARG A 1 94 ? -16.207 10.291 8.081 1.00 89.81 94 ARG A C 1
ATOM 754 O O . ARG A 1 94 ? -15.697 10.008 7.003 1.00 89.81 94 ARG A O 1
ATOM 761 N N . GLU A 1 95 ? -16.290 11.552 8.493 1.00 90.50 95 GLU A N 1
ATOM 762 C CA . GLU A 1 95 ? -15.729 12.681 7.740 1.00 90.50 95 GLU A CA 1
ATOM 763 C C . GLU A 1 95 ? -14.216 12.837 7.982 1.00 90.50 95 GLU A C 1
ATOM 765 O O . GLU A 1 95 ? -13.715 13.916 8.296 1.00 90.50 95 GLU A O 1
ATOM 770 N N . SER A 1 96 ? -13.468 11.743 7.838 1.00 93.62 96 SER A N 1
ATOM 771 C CA . SER A 1 96 ? -12.021 11.703 8.046 1.00 93.62 96 SER A CA 1
ATOM 772 C C . SER A 1 96 ? -11.301 11.040 6.875 1.00 93.62 96 SER A C 1
ATOM 774 O O . SER A 1 96 ? -11.850 10.184 6.179 1.00 93.62 96 SER A O 1
ATOM 776 N N . THR A 1 97 ? -10.041 11.429 6.655 1.00 94.31 97 THR A N 1
ATOM 777 C CA . THR A 1 97 ? -9.180 10.786 5.651 1.00 94.31 97 THR A CA 1
ATOM 778 C C . THR A 1 97 ? -9.098 9.277 5.879 1.00 94.31 97 THR A C 1
ATOM 780 O O . THR A 1 97 ? -9.213 8.520 4.918 1.00 94.31 97 THR A O 1
ATOM 783 N N . ASP A 1 98 ? -8.950 8.844 7.134 1.00 92.94 98 ASP A N 1
ATOM 784 C CA . ASP A 1 98 ? -8.796 7.430 7.488 1.00 92.94 98 ASP A CA 1
ATOM 785 C C . ASP A 1 98 ? -10.058 6.624 7.171 1.00 92.94 98 ASP A C 1
ATOM 787 O O . ASP A 1 98 ? -9.958 5.563 6.553 1.00 92.94 98 ASP A O 1
ATOM 791 N N . TYR A 1 99 ? -11.245 7.151 7.498 1.00 96.62 99 TYR A N 1
ATOM 792 C CA . TYR A 1 99 ? -12.509 6.485 7.176 1.00 96.62 99 TYR A CA 1
ATOM 793 C C . TYR A 1 99 ? -12.638 6.242 5.675 1.00 96.62 99 TYR A C 1
ATOM 795 O O . TYR A 1 99 ? -12.842 5.111 5.235 1.00 96.62 99 TYR A O 1
ATOM 803 N N . TYR A 1 100 ? -12.470 7.297 4.877 1.00 97.44 100 TYR A N 1
ATOM 804 C CA . TYR A 1 100 ? -12.609 7.205 3.429 1.00 97.44 100 TYR A CA 1
ATOM 805 C C . TYR A 1 100 ? -11.519 6.340 2.786 1.00 97.44 100 TYR A C 1
ATOM 807 O O . TYR A 1 100 ? -11.768 5.682 1.775 1.00 97.44 100 TYR A O 1
ATOM 815 N N . HIS A 1 101 ? -10.322 6.287 3.374 1.00 94.75 101 HIS A N 1
ATOM 816 C CA . HIS A 1 101 ? -9.271 5.378 2.928 1.00 94.75 101 HIS A CA 1
ATOM 817 C C . HIS A 1 101 ? -9.652 3.911 3.173 1.00 94.75 101 HIS A C 1
ATOM 819 O O . HIS A 1 101 ? -9.513 3.080 2.272 1.00 94.75 101 HIS A O 1
ATOM 825 N N . VAL A 1 102 ? -10.150 3.589 4.372 1.00 96.12 102 VAL A N 1
ATOM 826 C CA . VAL A 1 102 ? -10.581 2.229 4.733 1.00 96.12 102 VAL A CA 1
ATOM 827 C C . VAL A 1 102 ? -11.802 1.807 3.918 1.00 96.12 102 VAL A C 1
ATOM 829 O O . VAL A 1 102 ? -11.839 0.687 3.409 1.00 96.12 102 VAL A O 1
ATOM 832 N N . GLU A 1 103 ? -12.773 2.701 3.737 1.00 97.38 103 GLU A N 1
ATOM 833 C CA . GLU A 1 103 ? -13.942 2.464 2.889 1.00 97.38 103 GLU A CA 1
ATOM 834 C C . GLU A 1 103 ? -13.534 2.193 1.435 1.00 97.38 103 GLU A C 1
ATOM 836 O O . GLU A 1 103 ? -13.990 1.213 0.841 1.00 97.38 103 GLU A O 1
ATOM 841 N N . GLY A 1 104 ? -12.630 3.012 0.882 1.00 96.44 104 GLY A N 1
ATOM 842 C CA . GLY A 1 104 ? -12.109 2.829 -0.469 1.00 96.44 104 GLY A CA 1
ATOM 843 C C . GLY A 1 104 ? -11.428 1.474 -0.640 1.00 96.44 104 GLY A C 1
ATOM 844 O O . GLY A 1 104 ? -11.773 0.719 -1.548 1.00 96.44 104 GLY A O 1
ATOM 845 N N . GLY A 1 105 ? -10.550 1.117 0.302 1.00 94.62 105 GLY A N 1
ATOM 846 C CA . GLY A 1 105 ? -9.887 -0.187 0.311 1.00 94.62 105 GLY A CA 1
ATOM 847 C C . GLY A 1 105 ? -10.883 -1.337 0.365 1.00 94.62 105 GLY A C 1
ATOM 848 O O . GLY A 1 105 ? -10.768 -2.300 -0.389 1.00 94.62 105 GLY A O 1
ATOM 849 N N . LEU A 1 106 ? -11.908 -1.234 1.206 1.00 96.06 106 LEU A N 1
ATOM 850 C CA . LEU A 1 106 ? -12.906 -2.286 1.333 1.00 96.06 106 LEU A CA 1
ATOM 851 C C . LEU A 1 106 ? -13.761 -2.451 0.064 1.00 96.06 106 LEU A C 1
ATOM 853 O O . LEU A 1 106 ? -14.075 -3.580 -0.325 1.00 96.06 106 LEU A O 1
ATOM 857 N N . TYR A 1 107 ? -14.113 -1.355 -0.615 1.00 96.38 107 TYR A N 1
ATOM 858 C CA . TYR A 1 107 ? -14.771 -1.428 -1.921 1.00 96.38 107 TYR A CA 1
ATOM 859 C C . TYR A 1 107 ? -13.866 -2.023 -3.003 1.00 96.38 107 TYR A C 1
ATOM 861 O O . TYR A 1 107 ? -14.366 -2.814 -3.804 1.00 96.38 107 TYR A O 1
ATOM 869 N N . ASP A 1 108 ? -12.568 -1.712 -2.999 1.00 93.69 108 ASP A N 1
ATOM 870 C CA . ASP A 1 108 ? -11.579 -2.318 -3.899 1.00 93.69 108 ASP A CA 1
ATOM 871 C C . ASP A 1 108 ? -11.515 -3.838 -3.714 1.00 93.69 108 ASP A C 1
ATOM 873 O O . ASP A 1 108 ? -11.676 -4.584 -4.681 1.00 93.69 108 ASP A O 1
ATOM 877 N N . TYR A 1 109 ? -11.367 -4.312 -2.470 1.00 92.19 109 TYR A N 1
ATOM 878 C CA . TYR A 1 109 ? -11.349 -5.749 -2.167 1.00 92.19 109 TYR A CA 1
ATOM 879 C C . TYR A 1 109 ? -12.648 -6.456 -2.578 1.00 92.19 109 TYR A C 1
ATOM 881 O O . TYR A 1 109 ? -12.619 -7.616 -2.977 1.00 92.19 109 TYR A O 1
ATOM 889 N N . ASN A 1 110 ? -13.781 -5.751 -2.543 1.00 93.94 110 ASN A N 1
ATOM 890 C CA . ASN A 1 110 ? -15.078 -6.262 -2.986 1.00 93.94 110 ASN A CA 1
ATOM 891 C C . ASN A 1 110 ? -15.348 -6.052 -4.494 1.00 93.94 110 ASN A C 1
ATOM 893 O O . ASN A 1 110 ? -16.480 -6.224 -4.950 1.00 93.94 110 ASN A O 1
ATOM 897 N N . GLY A 1 111 ? -14.352 -5.623 -5.278 1.00 92.06 111 GLY A N 1
ATOM 898 C CA . GLY A 1 111 ? -14.463 -5.419 -6.728 1.00 92.06 111 GLY A CA 1
ATOM 899 C C . GLY A 1 111 ? -15.368 -4.255 -7.156 1.00 92.06 111 GLY A C 1
ATOM 900 O O . GLY A 1 111 ? -15.758 -4.164 -8.320 1.00 92.06 111 GLY A O 1
ATOM 901 N N . GLN A 1 112 ? -15.726 -3.354 -6.238 1.00 94.88 112 GLN A N 1
ATOM 902 C CA . GLN A 1 112 ? -16.566 -2.181 -6.500 1.00 94.88 112 GLN A CA 1
ATOM 903 C C . GLN A 1 112 ? -15.704 -0.950 -6.814 1.00 94.88 112 GLN A C 1
ATOM 905 O O . GLN A 1 112 ? -15.787 0.069 -6.127 1.00 94.88 112 GLN A O 1
ATOM 910 N N . SER A 1 113 ? -14.908 -1.026 -7.884 1.00 93.19 113 SER A N 1
ATOM 911 C CA . SER A 1 113 ? -13.868 -0.034 -8.211 1.00 93.19 113 SER A CA 1
ATOM 912 C C . SER A 1 113 ? -14.375 1.410 -8.282 1.00 93.19 113 SER A C 1
ATOM 914 O O . SER A 1 113 ? -13.704 2.323 -7.817 1.00 93.19 113 SER A O 1
ATOM 916 N N . GLN A 1 114 ? -15.579 1.643 -8.816 1.00 95.25 114 GLN A N 1
ATOM 917 C CA . GLN A 1 114 ? -16.121 3.003 -8.910 1.00 95.25 114 GLN A CA 1
ATOM 918 C C . GLN A 1 114 ? -16.374 3.625 -7.527 1.00 95.25 114 GLN A C 1
ATOM 920 O O . GLN A 1 114 ? -16.038 4.785 -7.307 1.00 95.25 114 GLN A O 1
ATOM 925 N N . LYS A 1 115 ? -16.911 2.845 -6.580 1.00 97.00 115 LYS A N 1
ATOM 926 C CA . LYS A 1 115 ? -17.130 3.321 -5.208 1.00 97.00 115 LYS A CA 1
ATOM 927 C C . LYS A 1 115 ? -15.816 3.517 -4.471 1.00 97.00 115 LYS A C 1
ATOM 929 O O . LYS A 1 115 ? -15.678 4.481 -3.731 1.00 97.00 115 LYS A O 1
ATOM 934 N N . ALA A 1 116 ? -14.845 2.639 -4.713 1.00 97.06 116 ALA A N 1
ATOM 935 C CA . ALA A 1 116 ? -13.518 2.791 -4.143 1.00 97.06 116 ALA A CA 1
ATOM 936 C C . ALA A 1 116 ? -12.872 4.115 -4.572 1.00 97.06 116 ALA A C 1
ATOM 938 O O . ALA A 1 116 ? -12.433 4.887 -3.723 1.00 97.06 116 ALA A O 1
ATOM 939 N N . ILE A 1 117 ? -12.906 4.425 -5.874 1.00 97.12 117 ILE A N 1
ATOM 940 C CA . ILE A 1 117 ? -12.411 5.695 -6.424 1.00 97.12 117 ILE A CA 1
ATOM 941 C C . ILE A 1 117 ? -13.111 6.891 -5.767 1.00 97.12 117 ILE A C 1
ATOM 943 O O . ILE A 1 117 ? -12.439 7.853 -5.402 1.00 97.12 117 ILE A O 1
ATOM 947 N N . GLU A 1 118 ? -14.434 6.845 -5.596 1.00 97.94 118 GLU A N 1
ATOM 948 C CA . GLU A 1 118 ? -15.200 7.912 -4.933 1.00 97.94 118 GLU A CA 1
ATOM 949 C C . GLU A 1 118 ? -14.761 8.115 -3.474 1.00 97.94 118 GLU A C 1
ATOM 951 O O . GLU A 1 118 ? -14.489 9.247 -3.064 1.00 97.94 118 GLU A O 1
ATOM 956 N N . SER A 1 119 ? -14.598 7.036 -2.704 1.00 98.12 119 SER A N 1
ATOM 957 C CA . SER A 1 119 ? -14.083 7.114 -1.333 1.00 98.12 119 SER A CA 1
ATOM 958 C C . SER A 1 119 ? -12.654 7.670 -1.306 1.00 98.12 119 SER A C 1
ATOM 960 O O . SER A 1 119 ? -12.367 8.602 -0.557 1.00 98.12 119 SER A O 1
ATOM 962 N N . TYR A 1 120 ? -11.760 7.223 -2.191 1.00 98.31 120 TYR A N 1
ATOM 963 C CA . TYR A 1 120 ? -10.408 7.782 -2.278 1.00 98.31 120 TYR A CA 1
ATOM 964 C C . TYR A 1 120 ? -10.386 9.258 -2.684 1.00 98.31 120 TYR A C 1
ATOM 966 O O . TYR A 1 120 ? -9.534 10.008 -2.210 1.00 98.31 120 TYR A O 1
ATOM 974 N N . GLN A 1 121 ? -11.323 9.711 -3.518 1.00 98.38 121 GLN A N 1
ATOM 975 C CA . GLN A 1 121 ? -11.477 11.131 -3.836 1.00 98.38 121 GLN A CA 1
ATOM 976 C C . GLN A 1 121 ? -11.890 11.942 -2.606 1.00 98.38 121 GLN A C 1
ATOM 978 O O . GLN A 1 121 ? -11.339 13.022 -2.391 1.00 98.38 121 GLN A O 1
ATOM 983 N N . ASN A 1 122 ? -12.792 11.419 -1.774 1.00 98.06 122 ASN A N 1
ATOM 984 C CA . ASN A 1 122 ? -13.156 12.056 -0.509 1.00 98.06 122 ASN A CA 1
ATOM 985 C C . ASN A 1 122 ? -11.957 12.131 0.447 1.00 98.06 122 ASN A C 1
ATOM 987 O O . ASN A 1 122 ? -11.648 13.214 0.942 1.00 98.06 122 ASN A O 1
ATOM 991 N N . ALA A 1 123 ? -11.212 11.033 0.619 1.00 97.81 123 ALA A N 1
ATOM 992 C CA . ALA A 1 123 ? -9.973 11.029 1.401 1.00 97.81 123 ALA A CA 1
ATOM 993 C C . ALA A 1 123 ? -8.959 12.056 0.867 1.00 97.81 123 ALA A C 1
ATOM 995 O O . ALA A 1 123 ? -8.372 12.822 1.633 1.00 97.81 123 ALA A O 1
ATOM 996 N N . LEU A 1 124 ? -8.775 12.121 -0.455 1.00 98.06 124 LEU A N 1
ATOM 997 C CA . LEU A 1 124 ? -7.851 13.057 -1.092 1.00 98.06 124 LEU A CA 1
ATOM 998 C C . LEU A 1 124 ? -8.261 14.518 -0.865 1.00 98.06 124 LEU A C 1
ATOM 1000 O O . LEU A 1 124 ? -7.394 15.354 -0.629 1.00 98.06 124 LEU A O 1
ATOM 1004 N N . ASN A 1 125 ? -9.561 14.824 -0.908 1.00 97.75 125 ASN A N 1
ATOM 1005 C CA . ASN A 1 125 ? -10.083 16.177 -0.689 1.00 97.75 125 ASN A CA 1
ATOM 1006 C C . ASN A 1 125 ? -9.871 16.673 0.750 1.00 97.75 125 ASN A C 1
ATOM 1008 O O . ASN A 1 125 ? -9.750 17.878 0.963 1.00 97.75 125 ASN A O 1
ATOM 1012 N N . LEU A 1 126 ? -9.814 15.759 1.722 1.00 96.69 126 LEU A N 1
ATOM 1013 C CA . LEU A 1 126 ? -9.531 16.070 3.127 1.00 96.69 126 LEU A CA 1
ATOM 1014 C C . LEU A 1 126 ? -8.032 16.097 3.448 1.00 96.69 126 LEU A C 1
ATOM 1016 O O . LEU A 1 126 ? -7.623 16.616 4.486 1.00 96.69 126 LEU A O 1
ATOM 1020 N N . THR A 1 127 ? -7.197 15.552 2.564 1.00 96.94 127 THR A N 1
ATOM 1021 C CA . THR A 1 127 ? -5.763 15.415 2.809 1.00 96.94 127 THR A CA 1
ATOM 1022 C C . THR A 1 127 ? -4.998 16.622 2.281 1.00 96.94 127 THR A C 1
ATOM 1024 O O . THR A 1 127 ? -5.013 16.932 1.088 1.00 96.94 127 THR A O 1
ATOM 1027 N N . GLN A 1 128 ? -4.253 17.282 3.166 1.00 96.19 128 GLN A N 1
ATOM 1028 C CA . GLN A 1 128 ? -3.351 18.358 2.775 1.00 96.19 128 GLN A CA 1
ATOM 1029 C C . GLN A 1 128 ? -2.171 17.803 1.966 1.00 96.19 128 GLN A C 1
ATOM 1031 O O . GLN A 1 128 ? -1.548 16.818 2.354 1.00 96.19 128 GLN A O 1
ATOM 1036 N N . VAL A 1 129 ? -1.826 18.480 0.868 1.00 96.00 129 VAL A N 1
ATOM 1037 C CA . VAL A 1 129 ? -0.645 18.142 0.061 1.00 96.00 129 VAL A CA 1
ATOM 1038 C C . VAL A 1 129 ? 0.619 18.242 0.934 1.00 96.00 129 VAL A C 1
ATOM 1040 O O . VAL A 1 129 ? 0.887 19.336 1.447 1.00 96.00 129 VAL A O 1
ATOM 1043 N N . PRO A 1 130 ? 1.416 17.164 1.081 1.00 96.06 130 PRO A N 1
ATOM 1044 C CA . PRO A 1 130 ? 2.658 17.199 1.845 1.00 96.06 130 PRO A CA 1
ATOM 1045 C C . PRO A 1 130 ? 3.688 18.146 1.224 1.00 96.06 130 PRO A C 1
ATOM 1047 O O . PRO A 1 130 ? 3.848 18.199 0.001 1.00 96.06 130 PRO A O 1
ATOM 1050 N N . VAL A 1 131 ? 4.415 18.870 2.075 1.00 95.38 131 VAL A N 1
ATOM 1051 C CA . VAL A 1 131 ? 5.568 19.684 1.670 1.00 95.38 131 VAL A CA 1
ATOM 1052 C C . VAL A 1 131 ? 6.839 18.919 2.012 1.00 95.38 131 VAL A C 1
ATOM 1054 O O . VAL A 1 131 ? 6.938 18.353 3.094 1.00 95.38 131 VAL A O 1
ATOM 1057 N N . VAL A 1 132 ? 7.800 18.899 1.089 1.00 97.00 132 VAL A N 1
ATOM 1058 C CA . VAL A 1 132 ? 8.989 18.045 1.183 1.00 97.00 132 VAL A CA 1
ATOM 1059 C C . VAL A 1 132 ? 10.241 18.895 1.318 1.00 97.00 132 VAL A C 1
ATOM 1061 O O . VAL A 1 132 ? 10.605 19.629 0.398 1.00 97.00 132 VAL A O 1
ATOM 1064 N N . PHE A 1 133 ? 10.913 18.768 2.457 1.00 95.56 133 PHE A N 1
ATOM 1065 C CA . PHE A 1 133 ? 12.156 19.464 2.783 1.00 95.56 133 PHE A CA 1
ATOM 1066 C C . PHE A 1 133 ? 13.302 18.501 3.078 1.00 95.56 133 PHE A C 1
ATOM 1068 O O . PHE A 1 133 ? 14.464 18.861 2.892 1.00 95.56 133 PHE A O 1
ATOM 1075 N N . ASN A 1 134 ? 12.988 17.304 3.566 1.00 95.44 134 ASN A N 1
ATOM 1076 C CA . ASN A 1 134 ? 13.967 16.310 3.971 1.00 95.44 134 ASN A CA 1
ATOM 1077 C C . ASN A 1 134 ? 13.433 14.880 3.778 1.00 95.44 134 ASN A C 1
ATOM 1079 O O . ASN A 1 134 ? 12.311 14.662 3.326 1.00 95.44 134 ASN A O 1
ATOM 1083 N N . GLN A 1 135 ? 14.265 13.897 4.120 1.00 95.00 135 GLN A N 1
ATOM 1084 C CA . GLN A 1 135 ? 13.978 12.480 3.912 1.00 95.00 135 GLN A CA 1
ATOM 1085 C C . GLN A 1 135 ? 12.716 11.985 4.642 1.00 95.00 135 GLN A C 1
ATOM 1087 O O . GLN A 1 135 ? 12.014 11.128 4.117 1.00 95.00 135 GLN A O 1
ATOM 1092 N N . GLN A 1 136 ? 12.389 12.533 5.817 1.00 95.19 136 GLN A N 1
ATOM 1093 C CA . GLN A 1 136 ? 11.212 12.122 6.599 1.00 95.19 136 GLN A CA 1
ATOM 1094 C C . GLN A 1 136 ? 9.892 12.505 5.916 1.00 95.19 136 GLN A C 1
ATOM 1096 O O . GLN A 1 136 ? 8.854 11.914 6.202 1.00 95.19 136 GLN A O 1
ATOM 1101 N N . ASP A 1 137 ? 9.934 13.457 4.981 1.00 96.94 137 ASP A N 1
ATOM 1102 C CA . ASP A 1 137 ? 8.756 13.916 4.248 1.00 96.94 137 ASP A CA 1
ATOM 1103 C C . ASP A 1 137 ? 8.442 13.027 3.027 1.00 96.94 137 ASP A C 1
ATOM 1105 O O . ASP A 1 137 ? 7.409 13.211 2.377 1.00 96.94 137 ASP A O 1
ATOM 1109 N N . LEU A 1 138 ? 9.314 12.063 2.696 1.00 97.88 138 LEU A N 1
ATOM 1110 C CA . LEU A 1 138 ? 9.143 11.196 1.527 1.00 97.88 138 LEU A CA 1
ATOM 1111 C C . LEU A 1 138 ? 7.989 10.208 1.700 1.00 97.88 138 LEU A C 1
ATOM 1113 O O . LEU A 1 138 ? 7.195 10.062 0.774 1.00 97.88 138 LEU A O 1
ATOM 1117 N N . ASP A 1 139 ? 7.845 9.578 2.867 1.00 97.19 139 ASP A N 1
ATOM 1118 C CA . ASP A 1 139 ? 6.767 8.607 3.095 1.00 97.19 139 ASP A CA 1
ATOM 1119 C C . ASP A 1 139 ? 5.373 9.265 3.045 1.00 97.19 139 ASP A C 1
ATOM 1121 O O . ASP A 1 139 ? 4.516 8.779 2.301 1.00 97.19 139 ASP A O 1
ATOM 1125 N N . PRO A 1 140 ? 5.121 10.412 3.718 1.00 97.19 140 PRO A N 1
ATOM 1126 C CA . PRO A 1 140 ? 3.872 11.153 3.541 1.00 97.19 140 PRO A CA 1
ATOM 1127 C C . PRO A 1 140 ? 3.602 11.538 2.083 1.00 97.19 140 PRO A C 1
ATOM 1129 O O . PRO A 1 140 ? 2.467 11.422 1.616 1.00 97.19 140 PRO A O 1
ATOM 1132 N N . LEU A 1 141 ? 4.631 11.966 1.341 1.00 98.25 141 LEU A N 1
ATOM 1133 C CA . LEU A 1 141 ? 4.500 12.296 -0.079 1.00 98.25 141 LEU A CA 1
ATOM 1134 C C . LEU A 1 141 ? 4.112 11.071 -0.918 1.00 98.25 141 LEU A C 1
ATOM 1136 O O . LEU A 1 141 ? 3.234 11.178 -1.774 1.00 98.25 141 LEU A O 1
ATOM 1140 N N . ILE A 1 142 ? 4.763 9.928 -0.694 1.00 98.44 142 ILE A N 1
ATOM 1141 C CA . ILE A 1 142 ? 4.481 8.672 -1.397 1.00 98.44 142 ILE A CA 1
ATOM 1142 C C . ILE A 1 142 ? 3.046 8.229 -1.116 1.00 98.44 142 ILE A C 1
ATOM 1144 O O . ILE A 1 142 ? 2.318 7.916 -2.056 1.00 98.44 142 ILE A O 1
ATOM 1148 N N . ASN A 1 143 ? 2.609 8.278 0.144 1.00 97.38 143 ASN A N 1
ATOM 1149 C CA . ASN A 1 143 ? 1.237 7.944 0.523 1.00 97.38 143 ASN A CA 1
ATOM 1150 C C . ASN A 1 143 ? 0.221 8.879 -0.148 1.00 97.38 143 ASN A C 1
ATOM 1152 O O . ASN A 1 143 ? -0.809 8.421 -0.642 1.00 97.38 143 ASN A O 1
ATOM 1156 N N . TYR A 1 144 ? 0.528 10.175 -0.242 1.00 98.25 144 TYR A N 1
ATOM 1157 C CA . TYR A 1 144 ? -0.310 11.129 -0.966 1.00 98.25 144 TYR A CA 1
ATOM 1158 C C . TYR A 1 144 ? -0.366 10.830 -2.472 1.00 98.25 144 TYR A C 1
ATOM 1160 O O . TYR A 1 144 ? -1.444 10.827 -3.060 1.00 98.25 144 TYR A O 1
ATOM 1168 N N . ALA A 1 145 ? 0.772 10.527 -3.101 1.00 98.50 145 ALA A N 1
ATOM 1169 C CA . ALA A 1 145 ? 0.835 10.154 -4.516 1.00 98.50 145 ALA A CA 1
ATOM 1170 C C . ALA A 1 145 ? 0.101 8.830 -4.808 1.00 98.50 145 ALA A C 1
ATOM 1172 O O . ALA A 1 145 ? -0.532 8.681 -5.858 1.00 98.50 145 ALA A O 1
ATOM 1173 N N . MET A 1 146 ? 0.138 7.880 -3.869 1.00 98.00 146 MET A N 1
ATOM 1174 C CA . MET A 1 146 ? -0.660 6.657 -3.929 1.00 98.00 146 MET A CA 1
ATOM 1175 C C . MET A 1 146 ? -2.153 6.983 -3.859 1.00 98.00 146 MET A C 1
ATOM 1177 O O . MET A 1 146 ? -2.921 6.487 -4.679 1.00 98.00 146 MET A O 1
ATOM 1181 N N . LEU A 1 147 ? -2.561 7.863 -2.942 1.00 97.62 147 LEU A N 1
ATOM 1182 C CA . LEU A 1 147 ? -3.950 8.298 -2.819 1.00 97.62 147 LEU A CA 1
ATOM 1183 C C . LEU A 1 147 ? -4.439 9.035 -4.077 1.00 97.62 147 LEU A C 1
ATOM 1185 O O . LEU A 1 147 ? -5.542 8.770 -4.544 1.00 97.62 147 LEU A O 1
ATOM 1189 N N . GLU A 1 148 ? -3.612 9.894 -4.685 1.00 98.25 148 GLU A N 1
ATOM 1190 C CA . GLU A 1 148 ? -3.899 10.483 -6.002 1.00 98.25 148 GLU A CA 1
ATOM 1191 C C . GLU A 1 148 ? -4.114 9.398 -7.062 1.00 98.25 148 GLU A C 1
ATOM 1193 O O 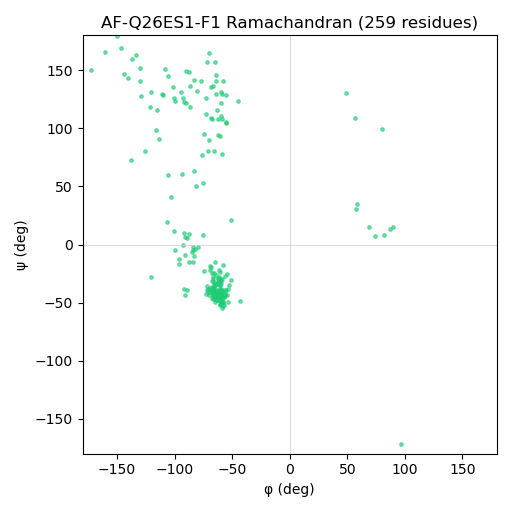. GLU A 1 148 ? -5.063 9.471 -7.842 1.00 98.25 148 GLU A O 1
ATOM 1198 N N . THR A 1 149 ? -3.261 8.375 -7.075 1.00 98.12 149 THR A N 1
ATOM 1199 C CA . THR A 1 149 ? -3.336 7.263 -8.031 1.00 98.12 149 THR A CA 1
ATOM 1200 C C . THR A 1 149 ? -4.627 6.459 -7.870 1.00 98.12 149 THR A C 1
ATOM 1202 O O . THR A 1 149 ? -5.334 6.242 -8.856 1.00 98.12 149 THR A O 1
ATOM 1205 N N . LEU A 1 150 ? -4.978 6.096 -6.635 1.00 97.56 150 LEU A N 1
ATOM 1206 C CA . LEU A 1 150 ? -6.205 5.374 -6.288 1.00 97.56 150 LEU A CA 1
ATOM 1207 C C . LEU A 1 150 ? -7.474 6.203 -6.559 1.00 97.56 150 LEU A C 1
ATOM 1209 O O . LEU A 1 150 ? -8.473 5.668 -7.026 1.00 97.56 150 LEU A O 1
ATOM 1213 N N . ALA A 1 151 ? -7.416 7.525 -6.378 1.00 97.69 151 ALA A N 1
ATOM 1214 C CA . ALA A 1 151 ? -8.508 8.459 -6.675 1.00 97.69 151 ALA A CA 1
ATOM 1215 C C . ALA A 1 151 ? -8.711 8.741 -8.183 1.00 97.69 151 ALA A C 1
ATOM 1217 O O . ALA A 1 151 ? -9.467 9.647 -8.556 1.00 97.69 151 ALA A O 1
ATOM 1218 N N . GLY A 1 152 ? -8.016 8.012 -9.065 1.00 96.56 152 GLY A N 1
ATOM 1219 C CA . GLY A 1 152 ? -8.089 8.172 -10.521 1.00 96.56 152 GLY A CA 1
ATOM 1220 C C . GLY A 1 152 ? -7.222 9.305 -11.082 1.00 96.56 152 GLY A C 1
ATOM 1221 O O . GLY A 1 152 ? -7.301 9.616 -12.268 1.00 96.56 152 GLY A O 1
ATOM 1222 N N . LYS A 1 153 ? -6.362 9.921 -10.263 1.00 97.62 153 LYS A N 1
ATOM 1223 C CA . LYS A 1 153 ? -5.436 11.002 -10.645 1.00 97.62 153 LYS A CA 1
ATOM 1224 C C . LYS A 1 153 ? -3.997 10.492 -10.789 1.00 97.62 153 LYS A C 1
ATOM 1226 O O . LYS A 1 153 ? -3.049 11.178 -10.414 1.00 97.62 153 LYS A O 1
ATOM 1231 N N . LYS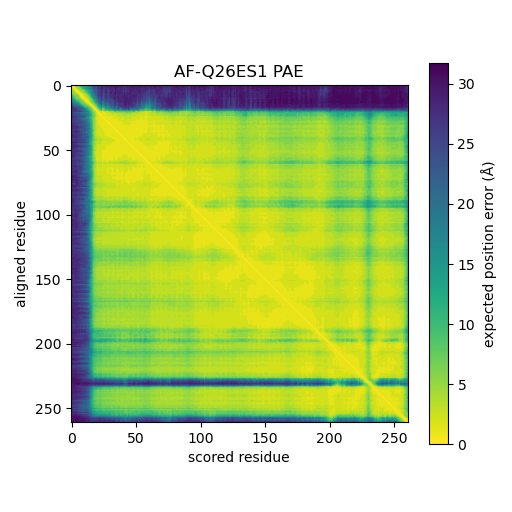 A 1 154 ? -3.829 9.302 -11.377 1.00 96.75 154 LYS A N 1
ATOM 1232 C CA . LYS A 1 154 ? -2.538 8.618 -11.599 1.00 96.75 154 LYS A CA 1
ATOM 1233 C C . LYS A 1 154 ? -1.420 9.538 -12.097 1.00 96.75 154 LYS A C 1
ATOM 1235 O O . LYS A 1 154 ? -0.325 9.536 -11.546 1.00 96.75 154 LYS A O 1
ATOM 1240 N N . GLU A 1 155 ? -1.692 10.350 -13.118 1.00 98.06 155 GLU A N 1
ATOM 1241 C CA . GLU A 1 155 ? -0.687 11.261 -13.683 1.00 98.06 155 GLU A CA 1
ATOM 1242 C C . GLU A 1 155 ? -0.172 12.282 -12.660 1.00 98.06 155 GLU A C 1
ATOM 1244 O O . GLU A 1 155 ? 1.009 12.624 -12.676 1.00 98.06 155 GLU A O 1
ATOM 1249 N N . GLN A 1 156 ? -1.026 12.746 -11.741 1.00 98.31 156 GLN A N 1
ATOM 1250 C CA . GLN A 1 156 ? -0.627 13.677 -10.682 1.00 98.31 156 GLN A CA 1
ATOM 1251 C C . GLN A 1 156 ? 0.321 12.993 -9.695 1.00 98.31 156 GLN A C 1
ATOM 1253 O O . GLN A 1 156 ? 1.393 13.537 -9.433 1.00 98.31 156 GLN A O 1
ATOM 1258 N N . GLY A 1 157 ? -0.005 11.769 -9.262 1.00 98.31 157 GLY A N 1
ATOM 1259 C CA . GLY A 1 157 ? 0.855 10.969 -8.385 1.00 98.31 157 GLY A CA 1
ATOM 1260 C C . GLY A 1 157 ? 2.228 10.684 -9.003 1.00 98.31 157 GLY A C 1
ATOM 1261 O O . GLY A 1 157 ? 3.261 10.903 -8.371 1.00 98.31 157 GLY A O 1
ATOM 1262 N N . VAL A 1 158 ? 2.266 10.287 -10.279 1.00 98.75 158 VAL A N 1
ATOM 1263 C CA . VAL A 1 158 ? 3.523 10.051 -11.014 1.00 98.75 158 VAL A CA 1
ATOM 1264 C C . VAL A 1 158 ? 4.346 11.336 -11.147 1.00 98.75 158 VAL A C 1
ATOM 1266 O O . VAL A 1 158 ? 5.543 11.343 -10.852 1.00 98.75 158 VAL A O 1
ATOM 1269 N N . ASN A 1 159 ? 3.719 12.446 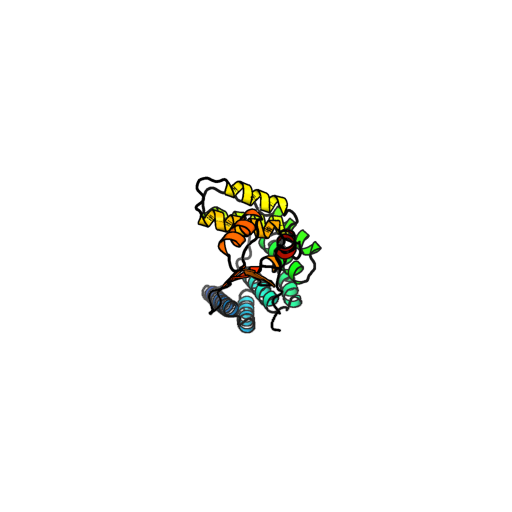-11.550 1.00 98.62 159 ASN A N 1
ATOM 1270 C CA . ASN A 1 159 ? 4.403 13.730 -11.707 1.00 98.62 159 ASN A CA 1
ATOM 1271 C C . ASN A 1 159 ? 4.926 14.277 -10.379 1.00 98.62 159 ASN A C 1
ATOM 1273 O O . ASN A 1 159 ? 6.005 14.866 -10.338 1.00 98.62 159 ASN A O 1
ATOM 1277 N N . ARG A 1 160 ? 4.201 14.046 -9.283 1.00 98.06 160 ARG A N 1
ATOM 1278 C CA . ARG A 1 160 ? 4.630 14.413 -7.936 1.00 98.06 160 ARG A CA 1
ATOM 1279 C C . ARG A 1 160 ? 5.950 13.745 -7.577 1.00 98.06 160 ARG A C 1
ATOM 1281 O O . ARG A 1 160 ? 6.888 14.439 -7.193 1.00 98.06 160 ARG A O 1
ATOM 1288 N N . LEU A 1 161 ? 6.055 12.433 -7.785 1.00 98.69 161 LEU A N 1
ATOM 1289 C CA . LEU A 1 161 ? 7.298 11.710 -7.520 1.00 98.69 161 LEU A CA 1
ATOM 1290 C C . LEU A 1 161 ? 8.417 12.107 -8.495 1.00 98.69 161 LEU A C 1
ATOM 1292 O O . LEU A 1 161 ? 9.561 12.254 -8.070 1.00 98.69 161 LEU A O 1
ATOM 1296 N N . ASN A 1 162 ? 8.104 12.365 -9.770 1.00 98.56 162 ASN A N 1
ATOM 1297 C CA . ASN A 1 162 ? 9.081 12.877 -10.740 1.00 98.56 162 ASN A CA 1
ATOM 1298 C C . ASN A 1 162 ? 9.665 14.238 -10.337 1.00 98.56 162 ASN A C 1
ATOM 1300 O O . ASN A 1 162 ? 10.872 14.443 -10.455 1.00 98.56 162 ASN A O 1
ATOM 1304 N N . ASN A 1 163 ? 8.834 15.152 -9.834 1.00 98.12 163 ASN A N 1
ATOM 1305 C CA . ASN A 1 163 ? 9.291 16.453 -9.354 1.00 98.12 163 ASN A CA 1
ATOM 1306 C C . ASN A 1 163 ? 10.202 16.302 -8.132 1.00 98.12 163 ASN A C 1
ATOM 1308 O O . ASN A 1 163 ? 11.249 16.936 -8.061 1.00 98.12 163 ASN A O 1
ATOM 1312 N N . THR A 1 164 ? 9.848 15.432 -7.185 1.00 98.25 164 THR A N 1
ATOM 1313 C CA . THR A 1 164 ? 10.691 15.186 -6.007 1.00 98.25 164 THR A CA 1
ATOM 1314 C C . THR A 1 164 ? 12.016 14.533 -6.384 1.00 98.25 164 THR A C 1
ATOM 1316 O O . THR A 1 164 ? 13.047 14.915 -5.842 1.00 98.25 164 THR A O 1
ATOM 1319 N N . LEU A 1 165 ? 12.034 13.629 -7.370 1.00 98.19 165 LEU A N 1
ATOM 1320 C CA . LEU A 1 165 ? 13.254 12.987 -7.878 1.00 98.19 165 LEU A CA 1
ATOM 1321 C C . LEU A 1 165 ? 14.316 13.975 -8.400 1.00 98.19 165 LEU A C 1
ATOM 1323 O O . LEU A 1 165 ? 15.481 13.592 -8.520 1.00 98.19 165 LEU A O 1
ATOM 1327 N N . SER A 1 166 ? 13.960 15.234 -8.687 1.00 97.25 166 SER A N 1
ATOM 1328 C CA . SER A 1 166 ? 14.922 16.266 -9.095 1.00 97.25 166 SER A CA 1
ATOM 1329 C C . SER A 1 166 ? 15.661 16.928 -7.924 1.00 97.25 166 SER A C 1
ATOM 1331 O O . SER A 1 166 ? 16.504 17.797 -8.151 1.00 97.25 166 SER A O 1
ATOM 1333 N N . PHE A 1 167 ? 15.335 16.588 -6.675 1.00 98.00 167 PHE A N 1
ATOM 1334 C CA . PHE A 1 167 ? 15.938 17.218 -5.503 1.00 98.00 167 PHE A CA 1
ATOM 1335 C C . PHE A 1 167 ? 17.383 16.752 -5.313 1.00 98.00 167 PHE A C 1
ATOM 1337 O O . PHE A 1 167 ? 17.680 15.561 -5.238 1.00 98.00 167 PHE A O 1
ATOM 1344 N N . SER A 1 168 ? 18.301 17.715 -5.214 1.00 97.12 168 SER A N 1
ATOM 1345 C CA . SER A 1 168 ? 19.745 17.456 -5.174 1.00 97.12 168 SER A CA 1
ATOM 1346 C C . SER A 1 168 ? 20.221 16.770 -3.894 1.00 97.12 168 SER A C 1
ATOM 1348 O O . SER A 1 168 ? 21.289 16.164 -3.900 1.00 97.12 168 SER A O 1
ATOM 1350 N N . TRP A 1 169 ? 19.452 16.870 -2.807 1.00 97.12 169 TRP A N 1
ATOM 1351 C CA . TRP A 1 169 ? 19.789 16.279 -1.512 1.00 97.12 169 TRP A CA 1
ATOM 1352 C C . TRP A 1 169 ? 19.401 14.801 -1.393 1.00 97.12 169 TRP A C 1
ATOM 1354 O O . TRP A 1 169 ? 19.810 14.159 -0.429 1.00 97.12 169 TRP A O 1
ATOM 1364 N N . LEU A 1 170 ? 18.636 14.255 -2.348 1.00 98.19 170 LEU A N 1
ATOM 1365 C CA . LEU A 1 170 ? 18.221 12.855 -2.310 1.00 98.19 170 LEU A CA 1
ATOM 1366 C C . LEU A 1 170 ? 19.426 11.925 -2.416 1.00 98.19 170 LEU A C 1
ATOM 1368 O O . LEU A 1 170 ? 20.233 12.020 -3.348 1.00 98.19 170 LEU A O 1
ATOM 1372 N N . THR A 1 171 ? 19.493 10.969 -1.496 1.00 98.00 171 THR A N 1
ATOM 1373 C CA . THR A 1 171 ? 20.437 9.859 -1.591 1.00 98.00 171 THR A CA 1
ATOM 1374 C C . THR A 1 171 ? 20.041 8.917 -2.731 1.00 98.00 171 THR A C 1
ATOM 1376 O O . THR A 1 171 ? 18.912 8.935 -3.225 1.00 98.00 171 THR A O 1
ATOM 1379 N N . GLU A 1 172 ? 20.954 8.042 -3.150 1.00 97.44 172 GLU A N 1
ATOM 1380 C CA . GLU A 1 172 ? 20.623 7.018 -4.151 1.00 97.44 172 GLU A CA 1
ATOM 1381 C C . GLU A 1 172 ? 19.543 6.046 -3.650 1.00 97.44 172 GLU A C 1
ATOM 1383 O O . GLU A 1 172 ? 18.706 5.608 -4.437 1.00 97.44 172 GLU A O 1
ATOM 1388 N N . SER A 1 173 ? 19.498 5.767 -2.341 1.00 97.56 173 SER A N 1
ATOM 1389 C CA . SER A 1 173 ? 18.413 4.994 -1.727 1.00 97.56 173 SER A CA 1
ATOM 1390 C C . SER A 1 173 ? 17.068 5.713 -1.804 1.00 97.56 173 SER A C 1
ATOM 1392 O O . SER A 1 173 ? 16.070 5.076 -2.133 1.00 97.56 173 SER A O 1
ATOM 1394 N N . ASP A 1 174 ? 17.033 7.030 -1.579 1.00 98.12 174 ASP A N 1
ATOM 1395 C CA . ASP A 1 174 ? 15.787 7.802 -1.667 1.00 98.12 174 ASP A CA 1
ATOM 1396 C C . ASP A 1 174 ? 15.269 7.835 -3.107 1.00 98.12 174 ASP A C 1
ATOM 1398 O O . ASP A 1 174 ? 14.079 7.652 -3.361 1.00 98.12 174 ASP A O 1
ATOM 1402 N N . LYS A 1 175 ? 16.174 8.004 -4.079 1.00 98.12 175 LYS A N 1
ATOM 1403 C CA . LYS A 1 175 ? 15.820 7.940 -5.502 1.00 98.12 175 LYS A CA 1
ATOM 1404 C C . LYS A 1 175 ? 15.289 6.565 -5.883 1.00 98.12 175 LYS A C 1
ATOM 1406 O O . LYS A 1 175 ? 14.293 6.497 -6.596 1.00 98.12 175 LYS A O 1
ATOM 1411 N N . ALA A 1 176 ? 15.919 5.489 -5.412 1.00 97.19 176 ALA A N 1
ATOM 1412 C CA . ALA A 1 176 ? 15.462 4.127 -5.675 1.00 97.19 176 ALA A CA 1
ATOM 1413 C C . ALA A 1 176 ? 14.066 3.870 -5.083 1.00 97.19 176 ALA A C 1
ATOM 1415 O O . ALA A 1 176 ? 13.216 3.299 -5.764 1.00 97.19 176 ALA A O 1
ATOM 1416 N N . LEU A 1 177 ? 13.807 4.346 -3.859 1.00 97.81 177 LEU A N 1
ATOM 1417 C CA . LEU A 1 177 ? 12.494 4.283 -3.214 1.00 97.81 177 LEU A CA 1
ATOM 1418 C C . LEU A 1 177 ? 11.427 5.006 -4.050 1.00 97.81 177 LEU A C 1
ATOM 1420 O O . LEU A 1 177 ? 10.418 4.409 -4.428 1.00 97.81 177 LEU A O 1
ATOM 1424 N N . LEU A 1 178 ? 11.673 6.275 -4.386 1.00 98.50 178 LEU A N 1
ATOM 1425 C CA . LEU A 1 178 ? 10.748 7.098 -5.167 1.00 98.50 178 LEU A CA 1
ATOM 1426 C C . LEU A 1 178 ? 10.516 6.524 -6.569 1.00 98.50 178 LEU A C 1
ATOM 1428 O O . LEU A 1 178 ? 9.378 6.490 -7.030 1.00 98.50 178 LEU A O 1
ATOM 1432 N N . GLN A 1 179 ? 11.567 6.038 -7.237 1.00 98.31 179 GLN A N 1
ATOM 1433 C CA . GLN A 1 179 ? 11.461 5.371 -8.537 1.00 98.31 179 GLN A CA 1
ATOM 1434 C C . GLN A 1 179 ? 10.607 4.110 -8.446 1.00 98.31 179 GLN A C 1
ATOM 1436 O O . GLN A 1 179 ? 9.740 3.920 -9.292 1.00 98.31 179 GLN A O 1
ATOM 1441 N N . ASN A 1 180 ? 10.794 3.286 -7.412 1.00 97.44 180 ASN A N 1
ATOM 1442 C CA . ASN A 1 180 ? 9.994 2.081 -7.227 1.00 97.44 180 ASN A CA 1
ATOM 1443 C C . ASN A 1 180 ? 8.496 2.419 -7.168 1.00 97.44 180 ASN A C 1
ATOM 1445 O O . ASN A 1 180 ? 7.726 1.883 -7.962 1.00 97.44 180 ASN A O 1
ATOM 1449 N N . PHE A 1 181 ? 8.082 3.356 -6.310 1.00 98.19 181 PHE A N 1
ATOM 1450 C CA . PHE A 1 181 ? 6.672 3.762 -6.226 1.00 98.19 181 PHE A CA 1
ATOM 1451 C C . PHE A 1 181 ? 6.172 4.452 -7.494 1.00 98.19 181 PHE A C 1
ATOM 1453 O O . PHE A 1 181 ? 5.090 4.136 -7.981 1.00 98.19 181 PHE A O 1
ATOM 1460 N N . ARG A 1 182 ? 6.973 5.344 -8.082 1.00 98.56 182 ARG A N 1
ATOM 1461 C CA . ARG A 1 182 ? 6.622 6.035 -9.326 1.00 98.56 182 ARG A CA 1
ATOM 1462 C C . ARG A 1 182 ? 6.325 5.052 -10.454 1.00 98.56 182 ARG A C 1
ATOM 1464 O O . ARG A 1 182 ? 5.340 5.233 -11.164 1.00 98.56 182 ARG A O 1
ATOM 1471 N N . ASN A 1 183 ? 7.151 4.020 -10.592 1.00 98.19 183 ASN A N 1
ATOM 1472 C CA . ASN A 1 183 ? 6.980 2.961 -11.580 1.00 98.19 183 ASN A CA 1
ATOM 1473 C C . ASN A 1 183 ? 5.704 2.145 -11.303 1.00 98.19 183 ASN A C 1
ATOM 1475 O O . ASN A 1 183 ? 4.931 1.881 -12.219 1.00 98.19 183 ASN A O 1
ATOM 1479 N N . GLU A 1 184 ? 5.432 1.782 -10.042 1.00 97.50 184 GLU A N 1
ATOM 1480 C CA . GLU A 1 184 ? 4.177 1.101 -9.683 1.00 97.50 184 GLU A CA 1
ATOM 1481 C C . GLU A 1 184 ? 2.944 1.938 -10.040 1.00 97.50 184 GLU A C 1
ATOM 1483 O O . GLU A 1 184 ? 1.958 1.393 -10.537 1.00 97.50 184 GLU A O 1
ATOM 1488 N N . PHE A 1 185 ? 2.997 3.252 -9.803 1.00 98.06 185 PHE A N 1
ATOM 1489 C CA . PHE A 1 185 ? 1.891 4.158 -10.098 1.00 98.06 185 PHE A CA 1
ATOM 1490 C C . PHE A 1 185 ? 1.708 4.353 -11.596 1.00 98.06 185 PHE A C 1
ATOM 1492 O O . PHE A 1 185 ? 0.580 4.315 -12.057 1.00 98.06 185 PHE A O 1
ATOM 1499 N N . GLU A 1 186 ? 2.779 4.493 -12.377 1.00 98.19 186 GLU A N 1
ATOM 1500 C CA . GLU A 1 186 ? 2.721 4.641 -13.839 1.00 98.19 186 GLU A CA 1
ATOM 1501 C C . GLU A 1 186 ? 1.980 3.478 -14.516 1.00 98.19 186 GLU A C 1
ATOM 1503 O O . GLU A 1 186 ? 1.101 3.699 -15.362 1.00 98.19 186 GLU A O 1
ATOM 1508 N N . TYR A 1 187 ? 2.273 2.253 -14.069 1.00 97.00 187 TYR A N 1
ATOM 1509 C CA . TYR A 1 187 ? 1.685 1.016 -14.585 1.00 97.00 187 TYR A CA 1
ATOM 1510 C C . TYR A 1 187 ? 0.412 0.570 -13.858 1.00 97.00 187 TYR A C 1
ATOM 1512 O O . TYR A 1 187 ? -0.105 -0.501 -14.170 1.00 97.00 187 TYR A O 1
ATOM 1520 N N . TYR A 1 188 ? -0.123 1.370 -12.933 1.00 96.12 188 TYR A N 1
ATOM 1521 C CA . TYR A 1 188 ? -1.385 1.069 -12.257 1.00 96.12 188 TYR A CA 1
ATOM 1522 C C . TYR A 1 188 ? -2.544 0.935 -13.260 1.00 96.12 188 TYR A C 1
ATOM 1524 O O . TYR A 1 188 ? -2.740 1.820 -14.108 1.00 96.12 188 TYR A O 1
ATOM 1532 N N . GLN A 1 189 ? -3.293 -0.170 -13.155 1.00 92.56 189 GLN A N 1
ATOM 1533 C CA . GLN A 1 189 ? -4.375 -0.550 -14.072 1.00 92.56 189 GLN A CA 1
ATOM 1534 C C . GLN A 1 189 ? -5.781 -0.221 -13.547 1.00 92.56 189 GLN A C 1
ATOM 1536 O O . GLN A 1 189 ? -6.750 -0.363 -14.291 1.00 92.56 189 GLN A O 1
ATOM 1541 N N . GLY A 1 190 ? -5.917 0.264 -12.309 1.00 90.12 190 GLY A N 1
ATOM 1542 C CA . GLY A 1 190 ? -7.214 0.679 -11.762 1.00 90.12 190 GLY A CA 1
ATOM 1543 C C . GLY A 1 190 ? -7.992 -0.422 -11.041 1.00 90.12 190 GLY A C 1
ATOM 1544 O O . GLY A 1 190 ? -9.184 -0.252 -10.806 1.00 90.12 190 GLY A O 1
ATOM 1545 N N . THR A 1 191 ? -7.353 -1.541 -10.693 1.00 85.75 191 THR A N 1
ATOM 1546 C CA . THR A 1 191 ? -7.984 -2.659 -9.961 1.00 85.75 191 THR A CA 1
ATOM 1547 C C . THR A 1 191 ? -7.832 -2.561 -8.441 1.00 85.75 191 THR A C 1
ATOM 1549 O O . THR A 1 191 ? -8.182 -3.492 -7.719 1.00 85.75 191 THR A O 1
ATOM 1552 N N . GLY A 1 192 ? -7.355 -1.415 -7.958 1.00 88.88 192 GLY A N 1
ATOM 1553 C CA . GLY A 1 192 ? -7.303 -1.081 -6.545 1.00 88.88 192 GLY A CA 1
ATOM 1554 C C . GLY A 1 192 ? -5.965 -1.354 -5.873 1.00 88.88 192 GLY A C 1
ATOM 1555 O O . GLY A 1 192 ? -4.963 -1.699 -6.508 1.00 88.88 192 GLY A O 1
ATOM 1556 N N . VAL A 1 193 ? -5.952 -1.216 -4.547 1.00 87.75 193 VAL A N 1
ATOM 1557 C CA . VAL A 1 193 ? -4.738 -1.354 -3.718 1.00 87.75 193 VAL A CA 1
ATOM 1558 C C . VAL A 1 193 ? -4.009 -2.697 -3.893 1.00 87.75 193 VAL A C 1
ATOM 1560 O O . VAL A 1 193 ? -2.785 -2.764 -3.757 1.00 87.75 193 VAL A O 1
ATOM 1563 N N . VAL A 1 194 ? -4.731 -3.757 -4.271 1.00 85.44 194 VAL A N 1
ATOM 1564 C CA . VAL A 1 194 ? -4.183 -5.110 -4.465 1.00 85.44 194 VAL A CA 1
ATOM 1565 C C . VAL A 1 194 ? -3.098 -5.182 -5.541 1.00 85.44 194 VAL A C 1
ATOM 1567 O O . VAL A 1 194 ? -2.240 -6.062 -5.483 1.00 85.44 194 VAL A O 1
ATOM 1570 N N . GLU A 1 195 ? -3.068 -4.243 -6.493 1.00 89.06 195 GLU A N 1
ATOM 1571 C CA . GLU A 1 195 ? -2.002 -4.184 -7.497 1.00 89.06 195 GLU A CA 1
ATOM 1572 C C . GLU A 1 195 ? -0.633 -3.872 -6.894 1.00 89.06 195 GLU A C 1
ATOM 1574 O O . GLU A 1 195 ? 0.388 -4.184 -7.507 1.00 89.06 195 GLU A O 1
ATOM 1579 N N . PHE A 1 196 ? -0.576 -3.218 -5.734 1.00 89.81 196 PHE A N 1
ATOM 1580 C CA . PHE A 1 196 ? 0.685 -2.857 -5.084 1.00 89.81 196 PHE A CA 1
ATOM 1581 C C . PHE A 1 196 ? 1.262 -3.994 -4.235 1.00 89.81 196 PHE A C 1
ATOM 1583 O O . PHE A 1 196 ? 2.385 -3.885 -3.741 1.00 89.81 196 PHE A O 1
ATOM 1590 N N . HIS A 1 197 ? 0.539 -5.109 -4.096 1.00 84.44 197 HIS A N 1
ATOM 1591 C CA . HIS A 1 197 ? 1.047 -6.290 -3.412 1.00 84.44 197 HIS A CA 1
ATOM 1592 C C . HIS A 1 197 ? 2.256 -6.885 -4.147 1.00 84.44 197 HIS A C 1
ATOM 1594 O O . HIS A 1 197 ? 2.361 -6.869 -5.376 1.00 84.44 197 HIS A O 1
ATOM 1600 N N . ALA A 1 198 ? 3.194 -7.441 -3.381 1.00 78.19 198 ALA A N 1
ATOM 1601 C CA . ALA A 1 198 ? 4.405 -8.049 -3.919 1.00 78.19 198 ALA A CA 1
ATOM 1602 C C . ALA A 1 198 ? 4.113 -9.434 -4.529 1.00 78.19 198 ALA A C 1
ATOM 1604 O O . ALA A 1 198 ? 4.400 -10.470 -3.928 1.00 78.19 198 ALA A O 1
ATOM 1605 N N . THR A 1 199 ? 3.539 -9.460 -5.731 1.00 85.38 199 THR A N 1
ATOM 1606 C CA . THR A 1 199 ? 3.272 -10.690 -6.488 1.00 85.38 199 THR A CA 1
ATOM 1607 C C . THR A 1 199 ? 4.443 -11.064 -7.401 1.00 85.38 199 THR A C 1
ATOM 1609 O O . THR A 1 199 ? 5.185 -10.209 -7.886 1.00 85.38 199 THR A O 1
ATOM 1612 N N . ARG A 1 200 ? 4.623 -12.369 -7.634 1.00 91.75 200 ARG A N 1
ATOM 1613 C CA . ARG A 1 200 ? 5.490 -12.919 -8.687 1.00 91.75 200 ARG A CA 1
ATOM 1614 C C . ARG A 1 200 ? 4.567 -13.610 -9.684 1.00 91.75 200 ARG A C 1
ATOM 1616 O O . ARG A 1 200 ? 4.211 -14.764 -9.478 1.00 91.75 200 ARG A O 1
ATOM 1623 N N . ASP A 1 201 ? 4.114 -12.880 -10.691 1.00 93.38 201 ASP A N 1
ATOM 1624 C CA . ASP A 1 201 ? 3.071 -13.360 -11.606 1.00 93.38 201 ASP A CA 1
ATOM 1625 C C . ASP A 1 201 ? 3.677 -14.063 -12.828 1.00 93.38 201 ASP A C 1
ATOM 1627 O O . ASP A 1 201 ? 3.198 -15.108 -13.278 1.00 93.38 201 ASP A O 1
ATOM 1631 N N . PHE A 1 202 ? 4.792 -13.534 -13.328 1.00 95.81 202 PHE A N 1
ATOM 1632 C CA . PHE A 1 202 ? 5.557 -14.125 -14.419 1.00 95.81 202 PHE A CA 1
ATOM 1633 C C . PHE A 1 202 ? 7.054 -13.864 -14.249 1.00 95.81 202 PHE A C 1
ATOM 1635 O O . PHE A 1 202 ? 7.480 -13.066 -13.405 1.00 95.81 202 PHE A O 1
ATOM 1642 N N . SER A 1 203 ? 7.856 -14.549 -15.060 1.00 96.50 203 SER A N 1
ATOM 1643 C CA . SER A 1 203 ? 9.305 -14.417 -15.069 1.00 96.50 203 SER A CA 1
ATOM 1644 C C . SER A 1 203 ? 9.906 -14.290 -16.468 1.00 96.50 203 SER A C 1
ATOM 1646 O O . SER A 1 203 ? 9.271 -14.596 -17.480 1.00 96.50 203 SER A O 1
ATOM 1648 N N . ILE A 1 204 ? 11.153 -13.819 -16.506 1.00 96.00 204 ILE A N 1
ATOM 1649 C CA . ILE A 1 204 ? 12.056 -13.882 -17.659 1.00 96.00 204 ILE A CA 1
ATOM 1650 C C . ILE A 1 204 ? 13.297 -14.658 -17.222 1.00 96.00 204 ILE A C 1
ATOM 1652 O O . ILE A 1 204 ? 13.896 -14.344 -16.192 1.00 96.00 204 ILE A O 1
ATOM 1656 N N . LEU A 1 205 ? 13.708 -15.634 -18.029 1.00 93.81 205 LEU A N 1
ATOM 1657 C CA . LEU A 1 205 ? 14.994 -16.314 -17.890 1.00 93.81 205 LEU A CA 1
ATOM 1658 C C . LEU A 1 205 ? 16.033 -15.603 -18.763 1.00 93.81 205 LEU A C 1
ATOM 1660 O O . LEU A 1 205 ? 15.817 -15.414 -19.959 1.00 93.81 205 LEU A O 1
ATOM 1664 N N . THR A 1 206 ? 17.160 -15.198 -18.176 1.00 92.75 206 THR A N 1
ATOM 1665 C CA . THR A 1 206 ? 18.234 -14.503 -18.901 1.00 92.75 206 THR A CA 1
ATOM 1666 C C . THR A 1 206 ? 19.619 -14.964 -18.466 1.00 92.75 206 THR A C 1
ATOM 1668 O O . THR A 1 206 ? 19.876 -15.173 -17.282 1.00 92.75 206 THR A O 1
ATOM 1671 N N . ASN A 1 207 ? 20.545 -15.043 -19.422 1.00 92.75 207 ASN A N 1
ATOM 1672 C CA . ASN A 1 207 ? 21.966 -15.297 -19.161 1.00 92.75 207 ASN A CA 1
ATOM 1673 C C . ASN A 1 207 ? 22.761 -13.983 -19.010 1.00 92.75 207 ASN A C 1
ATOM 1675 O O . ASN A 1 207 ? 23.971 -14.001 -18.809 1.00 92.75 207 ASN A O 1
ATOM 1679 N N . ASN A 1 208 ?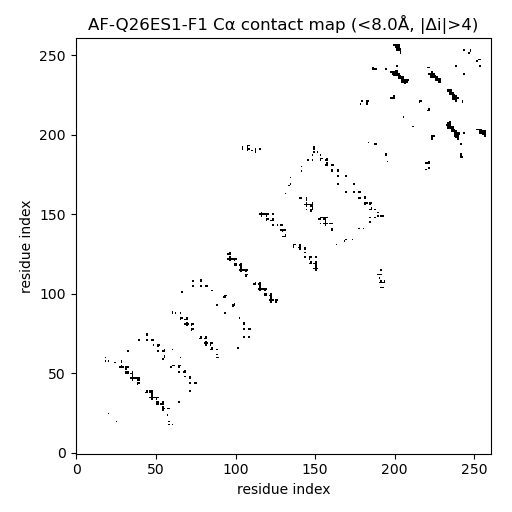 22.094 -12.830 -19.141 1.00 93.00 208 ASN A N 1
ATOM 1680 C CA . ASN A 1 208 ? 22.686 -11.498 -19.015 1.00 93.00 208 ASN A CA 1
ATOM 1681 C C . ASN A 1 208 ? 21.740 -10.576 -18.216 1.00 93.00 208 ASN A C 1
ATOM 1683 O O . ASN A 1 208 ? 21.061 -9.721 -18.800 1.00 93.00 208 ASN A O 1
ATOM 1687 N N . PRO A 1 209 ? 21.631 -10.786 -16.889 1.00 93.12 209 PRO A N 1
ATOM 1688 C CA . PRO A 1 209 ? 20.716 -10.029 -16.036 1.00 93.12 209 PRO A CA 1
ATOM 1689 C C . PRO A 1 209 ? 21.024 -8.528 -16.025 1.00 93.12 209 PRO A C 1
ATOM 1691 O O . PRO A 1 209 ? 20.094 -7.735 -16.115 1.00 93.12 209 PRO A O 1
ATOM 1694 N N . ASP A 1 210 ? 22.298 -8.128 -16.040 1.00 94.12 210 ASP A N 1
ATOM 1695 C CA . ASP A 1 210 ? 22.690 -6.713 -15.989 1.00 94.12 210 ASP A CA 1
ATOM 1696 C C . ASP A 1 210 ? 22.173 -5.915 -17.195 1.00 94.12 210 ASP A C 1
ATOM 1698 O O . ASP A 1 210 ? 21.674 -4.798 -17.047 1.00 94.12 210 ASP A O 1
ATOM 1702 N N . SER A 1 211 ? 22.250 -6.492 -18.400 1.00 95.00 211 SER A N 1
ATOM 1703 C CA . SER A 1 211 ? 21.744 -5.826 -19.609 1.00 95.00 211 SER A CA 1
ATOM 1704 C C . SER A 1 211 ? 20.218 -5.740 -19.607 1.00 95.00 211 SER A C 1
ATOM 1706 O O . SER A 1 211 ? 19.660 -4.712 -19.990 1.00 95.00 211 SER A O 1
ATOM 1708 N N . LEU A 1 212 ? 19.534 -6.791 -19.137 1.00 96.00 212 LEU A N 1
ATOM 1709 C CA . LEU A 1 212 ? 18.080 -6.767 -18.973 1.00 96.00 212 LEU A CA 1
ATOM 1710 C C . LEU A 1 212 ? 17.670 -5.687 -17.960 1.00 96.00 212 LEU A C 1
ATOM 1712 O O . LEU A 1 212 ? 16.787 -4.886 -18.241 1.00 96.00 212 LEU A O 1
ATOM 1716 N N . GLU A 1 213 ? 18.355 -5.592 -16.824 1.00 95.88 213 GLU A N 1
ATOM 1717 C CA . GLU A 1 213 ? 18.088 -4.587 -15.790 1.00 95.88 213 GLU A CA 1
ATOM 1718 C C . GLU A 1 213 ? 18.233 -3.150 -16.287 1.00 95.88 213 GLU A C 1
ATOM 1720 O O . GLU A 1 213 ? 17.408 -2.299 -15.951 1.00 95.88 213 GLU A O 1
ATOM 1725 N N . GLN A 1 214 ? 19.231 -2.871 -1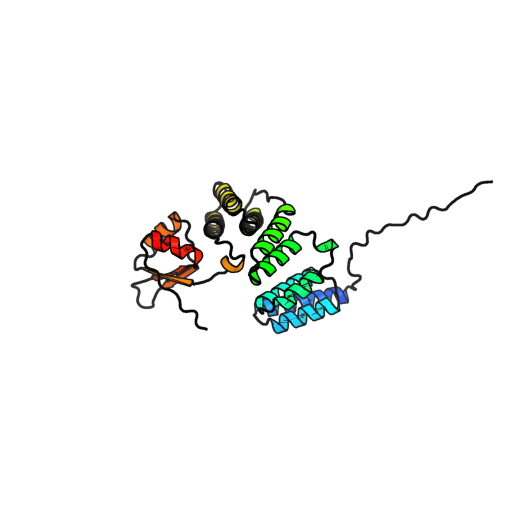7.128 1.00 96.69 214 GLN A N 1
ATOM 1726 C CA . GLN A 1 214 ? 19.373 -1.556 -17.756 1.00 96.69 214 GLN A CA 1
ATOM 1727 C C . GLN A 1 214 ? 18.165 -1.220 -18.637 1.00 96.69 214 GLN A C 1
ATOM 1729 O O . GLN A 1 214 ? 17.625 -0.116 -18.540 1.00 96.69 214 GLN A O 1
ATOM 1734 N N . VAL A 1 215 ? 17.702 -2.176 -19.450 1.00 97.75 215 VAL A N 1
ATOM 1735 C CA . VAL A 1 215 ? 16.514 -1.996 -20.296 1.00 97.75 215 VAL A CA 1
ATOM 1736 C C . VAL A 1 215 ? 15.264 -1.777 -19.442 1.00 97.75 215 VAL A C 1
ATOM 1738 O O . VAL A 1 215 ? 14.504 -0.846 -19.704 1.00 97.75 215 VAL A O 1
ATOM 1741 N N . LEU A 1 216 ? 15.061 -2.579 -18.396 1.00 97.75 216 LEU A N 1
ATOM 1742 C CA . LEU A 1 216 ? 13.909 -2.461 -17.496 1.00 97.75 216 LEU A CA 1
ATOM 1743 C C . LEU A 1 216 ? 13.889 -1.107 -16.777 1.00 97.75 216 LEU A C 1
ATOM 1745 O O . LEU A 1 216 ? 12.848 -0.451 -16.732 1.00 97.75 216 LEU A O 1
ATOM 1749 N N . LYS A 1 217 ? 15.049 -0.642 -16.296 1.00 96.25 217 LYS A N 1
ATOM 1750 C CA . LYS A 1 217 ? 15.192 0.657 -15.627 1.00 96.25 217 LYS A CA 1
ATOM 1751 C C . LYS A 1 217 ? 14.820 1.825 -16.541 1.00 96.25 217 LYS A C 1
ATOM 1753 O O . LYS A 1 217 ? 14.109 2.726 -16.105 1.00 96.25 217 LYS A O 1
ATOM 1758 N N . ILE A 1 218 ? 15.258 1.802 -17.804 1.00 96.69 218 ILE A N 1
ATOM 1759 C CA . ILE A 1 218 ? 14.907 2.827 -18.807 1.00 96.69 218 ILE A CA 1
ATOM 1760 C C . ILE A 1 218 ? 13.394 2.860 -19.070 1.00 96.69 218 ILE A C 1
ATOM 1762 O O . ILE A 1 218 ? 12.848 3.906 -19.405 1.00 96.69 218 ILE A O 1
ATOM 1766 N N . ASN A 1 219 ? 12.716 1.725 -18.899 1.00 97.88 219 ASN A N 1
ATOM 1767 C CA . ASN A 1 219 ? 11.290 1.566 -19.167 1.00 97.88 219 ASN A CA 1
ATOM 1768 C C . ASN A 1 219 ? 10.409 1.626 -17.911 1.00 97.88 219 ASN A C 1
ATOM 1770 O O . ASN A 1 219 ? 9.226 1.299 -17.999 1.00 97.88 219 ASN A O 1
ATOM 1774 N N . HIS A 1 220 ? 10.962 2.046 -16.766 1.00 97.88 220 HIS A N 1
ATOM 1775 C CA . HIS A 1 220 ? 10.230 2.175 -15.500 1.00 97.88 220 HIS A CA 1
ATOM 1776 C C . HIS A 1 220 ? 9.589 0.852 -15.034 1.00 97.88 220 HIS A C 1
ATOM 1778 O O . HIS A 1 220 ? 8.497 0.840 -14.473 1.00 97.88 220 HIS A O 1
ATOM 1784 N N . ILE A 1 221 ? 10.249 -0.282 -15.286 1.00 98.00 221 ILE A N 1
ATOM 1785 C CA . ILE A 1 221 ? 9.748 -1.603 -14.898 1.00 98.00 221 ILE A CA 1
ATOM 1786 C C . ILE A 1 221 ? 10.439 -2.062 -13.616 1.00 98.00 221 ILE A C 1
ATOM 1788 O O . ILE A 1 221 ? 11.665 -2.186 -13.568 1.00 98.00 221 ILE A O 1
ATOM 1792 N N . ASN A 1 222 ? 9.642 -2.366 -12.593 1.00 97.00 222 ASN A N 1
ATOM 1793 C CA . ASN A 1 222 ? 10.154 -2.885 -11.330 1.00 97.00 222 ASN A CA 1
ATOM 1794 C C . ASN A 1 222 ? 10.388 -4.394 -11.385 1.00 97.00 222 ASN A C 1
ATOM 1796 O O . ASN A 1 222 ? 9.575 -5.158 -11.906 1.00 97.00 222 ASN A O 1
ATOM 1800 N N . ILE A 1 223 ? 11.476 -4.826 -10.752 1.00 95.81 223 ILE A N 1
ATOM 1801 C CA . ILE A 1 223 ? 11.785 -6.236 -10.513 1.00 95.81 223 ILE A CA 1
ATOM 1802 C C . ILE A 1 223 ? 11.269 -6.620 -9.129 1.00 95.81 223 ILE A C 1
ATOM 1804 O O . ILE A 1 223 ? 11.566 -5.942 -8.148 1.00 95.81 223 ILE A O 1
ATOM 1808 N N . LYS A 1 224 ? 10.538 -7.733 -9.035 1.00 94.12 224 LYS A N 1
ATOM 1809 C CA . LYS A 1 224 ? 9.970 -8.224 -7.769 1.00 94.12 224 LYS A CA 1
ATOM 1810 C C . LYS A 1 224 ? 10.922 -9.151 -7.030 1.00 94.12 224 LYS A C 1
ATOM 1812 O O . LYS A 1 224 ? 11.013 -9.110 -5.808 1.00 94.12 224 LYS A O 1
ATOM 1817 N N . ALA A 1 225 ? 11.626 -10.006 -7.763 1.00 93.56 225 ALA A N 1
ATOM 1818 C CA . ALA A 1 225 ? 12.636 -10.894 -7.206 1.00 93.56 225 ALA A CA 1
ATOM 1819 C C . ALA A 1 225 ? 13.592 -11.380 -8.295 1.00 93.56 225 ALA A C 1
ATOM 1821 O O . ALA A 1 225 ? 13.295 -11.290 -9.486 1.00 93.56 225 ALA A O 1
ATOM 1822 N N . LYS A 1 226 ? 14.715 -11.952 -7.864 1.00 93.25 226 LYS A N 1
ATOM 1823 C CA . LYS A 1 226 ? 15.664 -12.663 -8.719 1.00 93.25 226 LYS A CA 1
ATOM 1824 C C . LYS A 1 226 ? 15.975 -14.017 -8.085 1.00 93.25 226 LYS A C 1
ATOM 1826 O O . LYS A 1 226 ? 16.095 -14.102 -6.862 1.00 93.25 226 LYS A O 1
ATOM 1831 N N . SER A 1 227 ? 16.103 -15.061 -8.894 1.00 90.25 227 SER A N 1
ATOM 1832 C CA . SER A 1 227 ? 16.583 -16.379 -8.475 1.00 90.25 227 SER A CA 1
ATOM 1833 C C . SER A 1 227 ? 17.693 -16.837 -9.412 1.00 90.25 227 SER A C 1
ATOM 1835 O O . SER A 1 227 ? 17.534 -16.827 -10.630 1.00 90.25 227 SER A O 1
ATOM 1837 N N . THR A 1 228 ? 18.830 -17.218 -8.841 1.00 83.62 228 THR A N 1
ATOM 1838 C CA . THR A 1 228 ? 19.947 -17.821 -9.567 1.00 83.62 228 THR A CA 1
ATOM 1839 C C . THR A 1 228 ? 19.909 -19.334 -9.363 1.00 83.62 228 THR A C 1
ATOM 1841 O O . THR A 1 228 ? 19.845 -19.818 -8.230 1.00 83.62 228 THR A O 1
ATOM 1844 N N . GLY A 1 229 ? 19.904 -20.099 -10.458 1.00 66.75 229 GLY A N 1
ATOM 1845 C CA . GLY A 1 229 ? 19.922 -21.563 -10.390 1.00 66.75 229 GLY A CA 1
ATOM 1846 C C . GLY A 1 229 ? 21.226 -22.105 -9.788 1.00 66.75 229 GLY A C 1
ATOM 1847 O O . GLY A 1 229 ? 22.268 -21.457 -9.851 1.00 66.75 229 GLY A O 1
ATOM 1848 N N . GLN A 1 230 ? 21.189 -23.330 -9.243 1.00 56.94 230 GLN A N 1
ATOM 1849 C CA . GLN A 1 230 ? 22.384 -24.020 -8.716 1.00 56.94 230 GLN A CA 1
ATOM 1850 C C . GLN A 1 230 ? 23.434 -24.347 -9.800 1.00 56.94 230 GLN A C 1
ATOM 1852 O O . GLN A 1 230 ? 24.583 -24.645 -9.480 1.00 56.94 230 GLN A O 1
ATOM 1857 N N . HIS A 1 231 ? 23.055 -24.265 -11.079 1.00 54.31 231 HIS A N 1
ATOM 1858 C CA . HIS A 1 231 ? 23.932 -24.406 -12.239 1.00 54.31 231 HIS A CA 1
ATOM 1859 C C . HIS A 1 231 ? 23.937 -23.069 -13.001 1.00 54.31 231 HIS A C 1
ATOM 1861 O O . HIS A 1 231 ? 22.987 -22.739 -13.704 1.00 54.31 231 HIS A O 1
ATOM 1867 N N . HIS A 1 232 ? 24.984 -22.286 -12.745 1.00 60.28 232 HIS A N 1
ATOM 1868 C CA . HIS A 1 232 ? 25.215 -20.845 -12.947 1.00 60.28 232 HIS A CA 1
ATOM 1869 C C . HIS A 1 232 ? 24.953 -20.166 -14.314 1.00 60.28 232 HIS A C 1
ATOM 1871 O O . HIS A 1 232 ? 25.455 -19.063 -14.520 1.00 60.28 232 HIS A O 1
ATOM 1877 N N . ASP A 1 233 ? 24.153 -20.712 -15.224 1.00 76.25 233 ASP A N 1
ATOM 1878 C CA . ASP A 1 233 ? 24.084 -20.150 -16.584 1.00 76.25 233 ASP A CA 1
ATOM 1879 C C . ASP A 1 233 ? 22.920 -19.176 -16.816 1.00 76.25 233 ASP A C 1
ATOM 1881 O O . ASP A 1 233 ? 22.962 -18.405 -17.772 1.00 76.25 233 ASP A O 1
ATOM 1885 N N . SER A 1 234 ? 21.898 -19.166 -15.952 1.00 86.12 234 SER A N 1
ATOM 1886 C CA . SER A 1 234 ? 20.731 -18.285 -16.107 1.00 86.12 234 SER A CA 1
ATOM 1887 C C . SER A 1 234 ? 20.182 -17.758 -14.777 1.00 86.12 234 SER A C 1
ATOM 1889 O O . SER A 1 234 ? 20.221 -18.430 -13.742 1.00 86.12 234 SER A O 1
ATOM 1891 N N . THR A 1 235 ? 19.660 -16.534 -14.828 1.00 92.75 235 THR A N 1
ATOM 1892 C CA . THR A 1 235 ? 18.941 -15.856 -13.748 1.00 92.75 235 THR A CA 1
ATOM 1893 C C . THR A 1 235 ? 17.474 -15.745 -14.136 1.00 92.75 235 THR A C 1
ATOM 1895 O O . THR A 1 235 ? 17.148 -15.241 -15.212 1.00 92.75 235 THR A O 1
ATOM 1898 N N . GLU A 1 236 ? 16.590 -16.180 -13.245 1.00 94.31 236 GLU A N 1
ATOM 1899 C CA . GLU A 1 236 ? 15.154 -15.961 -13.357 1.00 94.31 236 GLU A CA 1
ATOM 1900 C C . GLU A 1 236 ? 14.781 -14.654 -12.650 1.00 94.31 236 GLU A C 1
ATOM 1902 O O . GLU A 1 236 ? 15.057 -14.475 -11.460 1.00 94.31 236 GLU A O 1
ATOM 1907 N N . ILE A 1 237 ? 14.175 -13.722 -13.385 1.00 95.62 237 ILE A N 1
ATOM 1908 C CA . ILE A 1 237 ? 13.726 -12.425 -12.871 1.00 95.62 237 ILE A CA 1
ATOM 1909 C C . ILE A 1 237 ? 12.204 -12.408 -12.854 1.00 95.62 237 ILE A C 1
ATOM 1911 O O . ILE A 1 237 ? 11.580 -12.724 -13.861 1.00 95.62 237 ILE A O 1
ATOM 1915 N N . PHE A 1 238 ? 11.619 -12.034 -11.719 1.00 96.12 238 PHE A N 1
ATOM 1916 C CA . PHE A 1 238 ? 10.179 -12.079 -11.474 1.00 96.12 238 PHE A CA 1
ATOM 1917 C C . PHE A 1 238 ? 9.544 -10.692 -11.511 1.00 96.12 238 PHE A C 1
ATOM 1919 O O . PHE A 1 238 ? 10.127 -9.723 -11.014 1.00 96.12 238 PHE A O 1
ATOM 1926 N N . PHE A 1 239 ? 8.316 -10.626 -12.018 1.00 96.06 239 PHE A N 1
ATOM 1927 C CA . PHE A 1 239 ? 7.573 -9.389 -12.248 1.00 96.06 239 PHE A CA 1
ATOM 1928 C C . PHE A 1 239 ? 6.112 -9.517 -11.802 1.00 96.06 239 PHE A C 1
ATOM 1930 O O . PHE A 1 239 ? 5.579 -10.624 -11.691 1.00 96.06 239 PHE A O 1
ATOM 1937 N N . SER A 1 240 ? 5.469 -8.370 -11.576 1.00 94.81 240 SER A N 1
ATOM 1938 C CA . SER A 1 240 ? 4.014 -8.281 -11.401 1.00 94.81 240 SER A CA 1
ATOM 1939 C C . SER A 1 240 ? 3.321 -8.116 -12.752 1.00 94.81 240 SER A C 1
ATOM 1941 O O . SER A 1 240 ? 3.864 -7.454 -13.640 1.00 94.81 240 SER A O 1
ATOM 1943 N N . GLU A 1 241 ? 2.101 -8.643 -12.881 1.00 94.50 241 GLU A N 1
ATOM 1944 C CA . GLU A 1 241 ? 1.348 -8.724 -14.146 1.00 94.50 241 GLU A CA 1
ATOM 1945 C C . GLU A 1 241 ? 1.219 -7.373 -14.870 1.00 94.50 241 GLU A C 1
ATOM 1947 O O . GLU A 1 241 ? 1.322 -7.311 -16.093 1.00 94.50 241 GLU A O 1
ATOM 1952 N N . LYS A 1 242 ? 1.103 -6.265 -14.124 1.00 94.44 242 LYS A N 1
ATOM 1953 C CA . LYS A 1 242 ? 0.984 -4.900 -14.672 1.00 94.44 242 LYS A CA 1
ATOM 1954 C C . LYS A 1 242 ? 2.105 -4.489 -15.640 1.00 94.44 242 LYS A C 1
ATOM 1956 O O . LYS A 1 242 ? 1.893 -3.636 -16.496 1.00 94.44 242 LYS A O 1
ATOM 1961 N N . PHE A 1 243 ? 3.294 -5.087 -15.527 1.00 96.50 243 PHE A N 1
ATOM 1962 C CA . PHE A 1 243 ? 4.440 -4.771 -16.387 1.00 96.50 243 PHE A CA 1
ATOM 1963 C C . PHE A 1 243 ? 4.513 -5.642 -17.649 1.00 96.50 243 PHE A C 1
ATOM 1965 O O . PHE A 1 243 ? 5.328 -5.371 -18.533 1.00 96.50 243 PHE A O 1
ATOM 1972 N N . LYS A 1 244 ? 3.684 -6.687 -17.754 1.00 95.88 244 LYS A N 1
ATOM 1973 C CA . LYS A 1 244 ? 3.813 -7.734 -18.774 1.00 95.88 244 LYS A CA 1
ATOM 1974 C C . LYS A 1 244 ? 3.713 -7.208 -20.197 1.00 95.88 244 LYS A C 1
ATOM 1976 O O . LYS A 1 244 ? 4.623 -7.444 -20.983 1.00 95.88 244 LYS A O 1
ATOM 1981 N N . SER A 1 245 ? 2.669 -6.430 -20.495 1.00 95.88 245 SER A N 1
ATOM 1982 C CA . SER A 1 245 ? 2.463 -5.869 -21.837 1.00 95.88 245 SER A CA 1
ATOM 1983 C C . SER A 1 245 ? 3.676 -5.061 -22.295 1.00 95.88 245 SER A C 1
ATOM 1985 O O . SER A 1 245 ? 4.136 -5.221 -23.419 1.00 95.88 245 SER A O 1
ATOM 1987 N N . ARG A 1 246 ? 4.255 -4.237 -21.409 1.00 97.31 246 ARG A N 1
ATOM 1988 C CA . ARG A 1 246 ? 5.437 -3.441 -21.755 1.00 97.31 246 ARG A CA 1
ATOM 1989 C C . ARG A 1 246 ? 6.665 -4.309 -22.001 1.00 97.31 246 ARG A C 1
ATOM 1991 O O . ARG A 1 246 ? 7.449 -4.015 -22.895 1.00 97.31 246 ARG A O 1
ATOM 1998 N N . ILE A 1 247 ? 6.861 -5.342 -21.190 1.00 97.75 247 ILE A N 1
ATOM 1999 C CA . ILE A 1 247 ? 7.971 -6.284 -21.353 1.00 97.75 247 ILE A CA 1
ATOM 2000 C C . ILE A 1 247 ? 7.871 -7.021 -22.694 1.00 97.75 247 ILE A C 1
ATOM 2002 O O . ILE A 1 247 ? 8.878 -7.170 -23.387 1.00 97.75 247 ILE A O 1
ATOM 2006 N N . GLU A 1 248 ? 6.668 -7.441 -23.075 1.00 96.56 248 GLU A N 1
ATOM 2007 C CA . GLU A 1 248 ? 6.411 -8.115 -24.350 1.00 96.56 248 GLU A CA 1
ATOM 2008 C C . GLU A 1 248 ? 6.623 -7.162 -25.539 1.00 96.56 248 GLU A C 1
ATOM 2010 O O . GLU A 1 248 ? 7.268 -7.548 -26.514 1.00 96.56 248 GLU A O 1
ATOM 2015 N N . ASP A 1 249 ? 6.220 -5.889 -25.422 1.00 97.44 249 ASP A N 1
ATOM 2016 C CA . ASP A 1 249 ? 6.501 -4.843 -26.423 1.00 97.44 249 ASP A CA 1
ATOM 2017 C C . ASP A 1 249 ? 8.006 -4.585 -26.623 1.00 97.44 249 ASP A C 1
ATOM 2019 O O . ASP A 1 249 ? 8.439 -4.167 -27.698 1.00 97.44 249 ASP A O 1
ATOM 2023 N N . LEU A 1 250 ? 8.821 -4.828 -25.591 1.00 97.06 250 LEU A N 1
ATOM 2024 C CA . LEU A 1 250 ? 10.284 -4.753 -25.663 1.00 97.06 250 LEU A CA 1
ATOM 2025 C C . LEU A 1 250 ? 10.916 -6.004 -26.304 1.00 97.06 250 LEU A C 1
ATOM 2027 O O . LEU A 1 250 ? 12.134 -6.048 -26.479 1.00 97.06 250 LEU A O 1
ATOM 2031 N N . GLY A 1 251 ? 10.109 -7.004 -26.673 1.00 96.38 251 GLY A N 1
ATOM 2032 C CA . GLY A 1 251 ? 10.542 -8.222 -27.357 1.00 96.38 251 GLY A CA 1
ATOM 2033 C C . GLY A 1 251 ? 11.008 -9.345 -26.430 1.00 96.38 251 GLY A C 1
ATOM 2034 O O . GLY A 1 251 ? 11.619 -10.306 -26.902 1.00 96.38 251 GLY A O 1
ATOM 2035 N N . PHE A 1 252 ? 10.745 -9.255 -25.123 1.00 96.00 252 PHE A N 1
ATOM 2036 C CA . PHE A 1 252 ? 11.103 -10.314 -24.182 1.00 96.00 252 PHE A CA 1
ATOM 2037 C C . PHE A 1 252 ? 10.009 -11.378 -24.093 1.00 96.00 252 PHE A C 1
ATOM 2039 O O . PHE A 1 252 ? 8.823 -11.077 -23.991 1.00 96.00 252 PHE A O 1
ATOM 2046 N N . THR A 1 253 ? 10.421 -12.646 -24.090 1.00 93.38 253 THR A N 1
ATOM 2047 C CA . THR A 1 253 ? 9.518 -13.776 -23.841 1.00 93.38 253 THR A CA 1
ATOM 2048 C C . THR A 1 253 ? 9.296 -13.940 -22.339 1.00 93.38 253 THR A C 1
ATOM 2050 O O . THR A 1 253 ? 10.259 -13.945 -21.571 1.00 93.38 253 THR A O 1
ATOM 2053 N N . THR A 1 254 ? 8.036 -14.086 -21.929 1.00 94.31 254 THR A N 1
ATOM 2054 C CA . THR A 1 254 ? 7.635 -14.236 -20.526 1.00 94.31 254 THR A CA 1
ATOM 2055 C C . THR A 1 254 ? 7.164 -15.662 -20.228 1.00 94.31 254 THR A C 1
ATOM 2057 O O . THR A 1 254 ? 6.644 -16.366 -21.097 1.00 94.31 254 THR A O 1
ATOM 2060 N N . HIS A 1 255 ? 7.338 -16.097 -18.981 1.00 92.19 255 HIS A N 1
ATOM 2061 C CA . HIS A 1 255 ? 6.861 -17.386 -18.484 1.00 92.19 255 HIS A CA 1
ATOM 2062 C C . HIS A 1 255 ? 5.921 -17.167 -17.298 1.00 92.19 255 HIS A C 1
ATOM 2064 O O . HIS A 1 255 ? 6.323 -16.622 -16.273 1.00 92.19 255 HIS A O 1
ATOM 2070 N N . SER A 1 256 ? 4.658 -17.580 -17.419 1.00 90.06 256 SER A N 1
ATOM 2071 C CA . SER A 1 256 ? 3.703 -17.494 -16.309 1.00 90.06 256 SER A CA 1
ATOM 2072 C C . SER A 1 256 ? 4.094 -18.426 -15.166 1.00 90.06 256 SER A C 1
ATOM 2074 O O . SER A 1 256 ? 4.401 -19.599 -15.390 1.00 90.06 256 SER A O 1
ATOM 2076 N N . ILE A 1 257 ? 4.011 -17.932 -13.932 1.00 85.12 257 ILE A N 1
ATOM 2077 C CA . ILE A 1 257 ? 4.221 -18.757 -12.745 1.00 85.12 257 ILE A CA 1
ATOM 2078 C C . ILE A 1 257 ? 2.888 -19.401 -12.390 1.00 85.12 257 ILE A C 1
ATOM 2080 O O . ILE A 1 257 ? 1.908 -18.720 -12.086 1.00 85.12 257 ILE A O 1
ATOM 2084 N N . GLN A 1 258 ? 2.828 -20.732 -12.422 1.00 67.81 258 GLN A N 1
ATOM 2085 C CA . GLN A 1 258 ? 1.658 -21.437 -11.911 1.00 67.81 258 GLN A CA 1
ATOM 2086 C C . GLN A 1 258 ? 1.529 -21.147 -10.413 1.00 67.81 258 GLN A C 1
ATOM 2088 O O . GLN A 1 258 ? 2.389 -21.543 -9.622 1.00 67.81 258 GLN A O 1
ATOM 2093 N N . LYS A 1 259 ? 0.442 -20.477 -10.012 1.00 57.03 259 LYS A N 1
ATOM 2094 C CA . LYS A 1 259 ? 0.038 -20.429 -8.605 1.00 57.03 259 LYS A CA 1
ATOM 2095 C C . LYS A 1 259 ? -0.206 -21.874 -8.170 1.00 57.03 259 LYS A C 1
ATOM 2097 O O . LYS A 1 259 ? -1.141 -22.509 -8.653 1.00 57.03 259 LYS A O 1
ATOM 2102 N N . LYS A 1 260 ? 0.658 -22.416 -7.305 1.00 41.97 260 LYS A N 1
ATOM 2103 C CA . LYS A 1 260 ? 0.311 -23.625 -6.553 1.00 41.97 260 LYS A CA 1
ATOM 2104 C C . LYS A 1 260 ? -0.886 -23.245 -5.683 1.00 41.97 260 LYS A C 1
ATOM 2106 O O . LYS A 1 260 ? -0.727 -22.418 -4.790 1.00 41.97 260 LYS A O 1
ATOM 2111 N N . ILE A 1 261 ? -2.055 -23.761 -6.057 1.00 35.66 261 ILE A N 1
ATOM 2112 C CA . ILE A 1 261 ? -3.283 -23.726 -5.254 1.00 35.66 261 ILE A CA 1
ATOM 2113 C C . ILE A 1 261 ? -3.030 -24.516 -3.972 1.00 35.66 261 ILE A C 1
ATOM 2115 O O . ILE A 1 261 ? -2.398 -25.595 -4.082 1.00 35.66 261 ILE A O 1
#

Secondary structure (DSSP, 8-state):
----------------------HHHHHHHHHHHHHHHHHHHTT-HHHHHHHHHHHHHHSTT-HHHHHHHHHHHHHTT-HHHHHHHHTTS-HHHHSSHHHHHHHHHHHHHTT-HHHHHHHHHHHHHH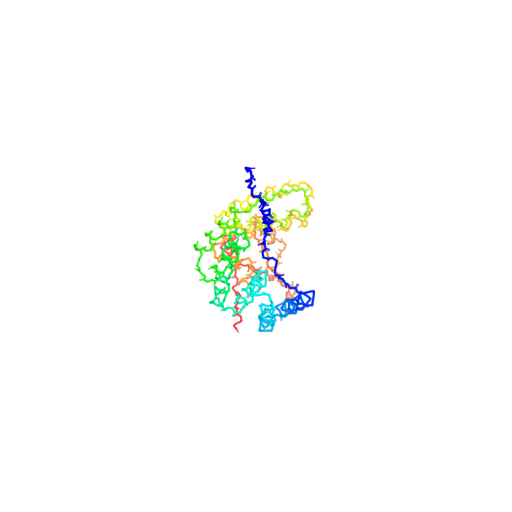SPPPP-SSGGGHHHHHHHHHHHHHTT-HHHHHHHHHHHTT-TT--HHHHHHHHHHHHHHHT--SS-GGGGS----EEEEES-HHHHHHHHHHTTPPP-EEEE-SSTT-EEEEE-GGGHHHHHHTT---EE-----